Protein AF-A0A8X6KLU1-F1 (afdb_monomer_lite)

InterPro domains:
  IPR005312 Domain of unknown function DUF1759 [PF03564] (108-196)

Sequence (207 aa):
MDALKTKRKSLRTSFTATANKLKECLAKKEDTKDGDKLRALNSQLEDKFLSLDEIQNKISSLLLENTDTVAEYETDFQVAEDYRDNFLELKSTIETLLNKDSGSFLESSSELDVAVEQLKLRFGRKDLLVQIYVRDLLSLVLKNTATGKNAPDLAILYDMLETKLRALESLGRTKEDFLEPSVESCLPENVLRAWEIVKFQKVLMML

Secondary structure (DSSP, 8-state):
-HHHHHHHHHHHHHHHHHHHHHHHHHH----TTHHHHHHHHHHHHHHHHHHHHHHHHHHHHHHHT-GGGHHHHHHHHHHHHHHHHHHHHHHHHHHHHHHHTTTTTT-SHHHHHHHHHHHHHHH--HHHHHHHHHHHHHHHHHHHHH-SSSPPPHHHHHHHHHHHHHHHHHTT--GGGTHHHHHHHHS-HHHHHHHHHHHHHHHHTT-

Structure (mmCIF, N/CA/C/O backbone):
data_AF-A0A8X6KLU1-F1
#
_entry.id   AF-A0A8X6KLU1-F1
#
loop_
_atom_site.group_PDB
_atom_site.id
_atom_site.type_symbol
_atom_site.label_atom_id
_atom_site.label_alt_id
_atom_site.label_comp_id
_atom_site.label_asym_id
_atom_site.label_entity_id
_atom_site.label_seq_id
_atom_site.pdbx_PDB_ins_code
_atom_site.Cartn_x
_atom_site.Cartn_y
_atom_site.Cartn_z
_atom_site.occupancy
_atom_site.B_iso_or_equiv
_atom_site.auth_seq_id
_atom_site.auth_comp_id
_atom_site.auth_asym_id
_atom_site.auth_atom_id
_atom_site.pdbx_PDB_model_num
ATOM 1 N N . MET A 1 1 ? -25.208 -2.428 27.958 1.00 85.69 1 MET A N 1
ATOM 2 C CA . MET A 1 1 ? -23.771 -2.082 28.042 1.00 85.69 1 MET A CA 1
ATOM 3 C C . MET A 1 1 ? -22.875 -3.310 28.237 1.00 85.69 1 MET A C 1
ATOM 5 O O . MET A 1 1 ? -21.905 -3.458 27.501 1.00 85.69 1 MET A O 1
ATOM 9 N N . ASP A 1 2 ? -23.213 -4.234 29.143 1.00 89.12 2 ASP A N 1
ATOM 10 C CA . ASP A 1 2 ? -22.357 -5.391 29.488 1.00 89.12 2 ASP A CA 1
ATOM 11 C C . ASP A 1 2 ? -22.048 -6.344 28.329 1.00 89.12 2 ASP A C 1
ATOM 13 O O . ASP A 1 2 ? -20.918 -6.813 28.184 1.00 89.12 2 ASP A O 1
ATOM 17 N N . ALA A 1 3 ? -23.022 -6.588 27.448 1.00 93.62 3 ALA A N 1
ATOM 18 C CA . ALA A 1 3 ? -22.810 -7.395 26.247 1.00 93.62 3 ALA A CA 1
ATOM 19 C C . ALA A 1 3 ? -21.746 -6.785 25.310 1.00 93.62 3 ALA A C 1
ATOM 21 O O . ALA A 1 3 ? -20.896 -7.503 24.783 1.00 93.62 3 ALA A O 1
ATOM 22 N N . LEU A 1 4 ? -21.742 -5.454 25.147 1.00 93.75 4 LEU A N 1
ATOM 23 C CA . LEU A 1 4 ? -20.741 -4.745 24.342 1.00 93.75 4 LEU A CA 1
ATOM 24 C C . LEU A 1 4 ? -19.362 -4.799 25.001 1.00 93.75 4 LEU A C 1
ATOM 26 O O . LEU A 1 4 ? -18.389 -5.125 24.326 1.00 93.75 4 LEU A O 1
ATOM 30 N N . LYS A 1 5 ? -19.275 -4.574 26.321 1.00 93.00 5 LYS A N 1
ATOM 31 C CA . LYS A 1 5 ? -18.016 -4.696 27.079 1.00 93.00 5 LYS A CA 1
ATOM 32 C C . LYS A 1 5 ? -17.438 -6.118 26.989 1.00 93.00 5 LYS A C 1
ATOM 34 O O . LYS A 1 5 ? -16.231 -6.285 26.809 1.00 93.00 5 LYS A O 1
ATOM 39 N N . THR A 1 6 ? -18.298 -7.137 27.021 1.00 95.69 6 THR A N 1
ATOM 40 C CA . THR A 1 6 ? -17.916 -8.549 26.856 1.00 95.69 6 THR A CA 1
ATOM 41 C C . THR A 1 6 ? -17.394 -8.827 25.445 1.00 95.69 6 THR A C 1
ATOM 43 O O . THR A 1 6 ? -16.314 -9.401 25.285 1.00 95.69 6 THR A O 1
ATOM 46 N N . LYS A 1 7 ? -18.104 -8.363 24.408 1.00 95.69 7 LYS A N 1
ATOM 47 C CA . LYS A 1 7 ? -17.672 -8.512 23.010 1.00 95.69 7 LYS A CA 1
ATOM 48 C C . LYS A 1 7 ? -16.353 -7.775 22.745 1.00 95.69 7 LYS A C 1
ATOM 50 O O . LYS A 1 7 ? -15.451 -8.352 22.142 1.00 95.69 7 LYS A O 1
ATOM 55 N N . ARG A 1 8 ? -16.192 -6.558 23.278 1.00 96.31 8 ARG A N 1
ATOM 56 C CA . ARG A 1 8 ? -14.938 -5.789 23.233 1.00 96.31 8 ARG A CA 1
ATOM 57 C C . ARG A 1 8 ? -13.776 -6.560 23.845 1.00 96.31 8 ARG A C 1
ATOM 59 O O . ARG A 1 8 ? -12.711 -6.624 23.242 1.00 96.31 8 ARG A O 1
ATOM 66 N N . LYS A 1 9 ? -13.972 -7.171 25.019 1.00 96.75 9 LYS A N 1
ATOM 67 C CA . LYS A 1 9 ? -12.941 -7.985 25.680 1.00 96.75 9 LYS A CA 1
ATOM 68 C C . LYS A 1 9 ? -12.477 -9.136 24.783 1.00 96.75 9 LYS A C 1
ATOM 70 O O . LYS A 1 9 ? -11.277 -9.320 24.615 1.00 96.75 9 LYS A O 1
ATOM 75 N N . SER A 1 10 ? -13.415 -9.860 24.170 1.00 96.62 10 SER A N 1
ATOM 76 C CA . SER A 1 10 ? -13.098 -10.948 23.235 1.00 96.62 10 SER A CA 1
ATOM 77 C C . SER A 1 10 ? -12.315 -10.455 22.009 1.00 96.62 10 SER A C 1
ATOM 79 O O . SER A 1 10 ? -11.303 -11.060 21.643 1.00 96.62 10 SER A O 1
ATOM 81 N N . LEU A 1 11 ? -12.720 -9.324 21.418 1.00 96.06 11 LEU A N 1
ATOM 82 C CA . LEU A 1 11 ? -12.007 -8.721 20.289 1.00 96.06 11 LEU A CA 1
ATOM 83 C C . LEU A 1 11 ? -10.603 -8.245 20.665 1.00 96.06 11 LEU A C 1
ATOM 85 O O . LEU A 1 11 ? -9.674 -8.537 19.919 1.00 96.06 11 LEU A O 1
ATOM 89 N N . ARG A 1 12 ? -10.421 -7.598 21.826 1.00 97.19 12 ARG A N 1
ATOM 90 C CA . ARG A 1 12 ? -9.095 -7.196 22.330 1.00 97.19 12 ARG A CA 1
ATOM 91 C C . ARG A 1 12 ? -8.162 -8.402 22.428 1.00 97.19 12 ARG A C 1
ATOM 93 O O . ARG A 1 12 ? -7.070 -8.364 21.877 1.00 97.19 12 ARG A O 1
ATOM 100 N N . THR A 1 13 ? -8.614 -9.511 23.021 1.00 97.31 13 THR A N 1
ATOM 101 C CA . THR A 1 13 ? -7.817 -10.749 23.100 1.00 97.31 13 THR A CA 1
ATOM 102 C C . THR A 1 13 ? -7.439 -11.288 21.716 1.00 97.31 13 THR A C 1
ATOM 104 O O . THR A 1 13 ? -6.286 -11.652 21.487 1.00 97.31 13 THR A O 1
ATOM 107 N N . SER A 1 14 ? -8.389 -11.318 20.779 1.00 96.12 14 SER A N 1
ATOM 108 C CA . SER A 1 14 ? -8.154 -11.792 19.408 1.00 96.12 14 SER A CA 1
ATOM 109 C C . SER A 1 14 ? -7.195 -10.883 18.623 1.00 96.12 14 SER A C 1
ATOM 111 O O . SER A 1 14 ? -6.309 -11.367 17.907 1.00 96.12 14 SER A O 1
ATOM 113 N N . PHE A 1 15 ? -7.334 -9.564 18.787 1.00 97.50 15 PHE A N 1
ATOM 114 C CA . PHE A 1 15 ? -6.443 -8.555 18.220 1.00 97.50 15 PHE A CA 1
ATOM 115 C C . PHE A 1 15 ? -5.022 -8.732 18.757 1.00 97.50 15 PHE A C 1
ATOM 117 O O . PHE A 1 15 ? -4.104 -8.924 17.965 1.00 97.50 15 PHE A O 1
ATOM 124 N N . THR A 1 16 ? -4.840 -8.788 20.082 1.00 97.31 16 THR A N 1
ATOM 125 C CA . THR A 1 16 ? -3.523 -8.978 20.711 1.00 97.31 16 THR A CA 1
ATOM 126 C C . THR A 1 16 ? -2.859 -10.278 20.256 1.00 97.31 16 THR A C 1
ATOM 128 O O . THR A 1 16 ? -1.670 -10.285 19.949 1.00 97.31 16 THR A O 1
ATOM 131 N N . ALA A 1 17 ? -3.615 -11.373 20.132 1.00 97.25 17 ALA A N 1
ATOM 132 C CA . ALA A 1 17 ? -3.081 -12.635 19.620 1.00 97.25 17 ALA A CA 1
ATOM 133 C C . ALA A 1 17 ? -2.601 -12.525 18.160 1.00 97.25 17 ALA A C 1
ATOM 135 O O . ALA A 1 17 ? -1.570 -13.095 17.807 1.00 97.25 17 ALA A O 1
ATOM 136 N N . THR A 1 18 ? -3.328 -11.792 17.311 1.00 95.81 18 THR A N 1
ATOM 137 C CA . THR A 1 18 ? -2.936 -11.563 15.908 1.00 95.81 18 THR A CA 1
ATOM 138 C C . THR A 1 18 ? -1.723 -10.637 15.823 1.00 95.81 18 THR A C 1
ATOM 140 O O . THR A 1 18 ? -0.774 -10.949 15.110 1.00 95.81 18 THR A O 1
ATOM 143 N N . ALA A 1 19 ? -1.712 -9.556 16.605 1.00 95.88 19 ALA A N 1
ATOM 144 C CA . ALA A 1 19 ? -0.600 -8.617 16.702 1.00 95.88 19 ALA A CA 1
ATOM 145 C C . ALA A 1 19 ? 0.695 -9.317 17.139 1.00 95.88 19 ALA A C 1
ATOM 147 O O . ALA A 1 19 ? 1.736 -9.115 16.526 1.00 95.88 19 ALA A O 1
ATOM 148 N N . ASN A 1 20 ? 0.632 -10.198 18.141 1.00 95.00 20 ASN A N 1
ATOM 149 C CA . ASN A 1 20 ? 1.801 -10.949 18.604 1.00 95.00 20 ASN A CA 1
ATOM 150 C C . ASN A 1 20 ? 2.329 -11.910 17.535 1.00 95.00 20 ASN A C 1
ATOM 152 O O . ASN A 1 20 ? 3.526 -11.918 17.268 1.00 95.00 20 ASN A O 1
ATOM 156 N N . LYS A 1 21 ? 1.444 -12.650 16.851 1.00 93.25 21 LYS A N 1
ATOM 157 C CA . LYS A 1 21 ? 1.837 -13.498 15.710 1.00 93.25 21 LYS A CA 1
ATOM 158 C C . LYS A 1 21 ? 2.508 -12.690 14.602 1.00 93.25 21 LYS A C 1
ATOM 160 O O . LYS A 1 21 ? 3.451 -13.169 13.978 1.00 93.25 21 LYS A O 1
ATOM 165 N N . LEU A 1 22 ? 2.019 -11.477 14.354 1.00 91.88 22 LEU A N 1
ATOM 166 C CA . LEU A 1 22 ? 2.598 -10.580 13.367 1.00 91.88 22 LEU A CA 1
ATOM 167 C C . LEU A 1 22 ? 3.983 -10.091 13.808 1.00 91.88 22 LEU A C 1
ATOM 169 O O . LEU A 1 22 ? 4.924 -10.207 13.032 1.00 91.88 22 LEU A O 1
ATOM 173 N N . LYS A 1 23 ? 4.147 -9.657 15.066 1.00 91.88 23 LYS A N 1
ATOM 174 C CA . LYS A 1 23 ? 5.451 -9.285 15.649 1.00 91.88 23 LYS A CA 1
ATOM 175 C C . LYS A 1 23 ? 6.461 -10.438 15.590 1.00 91.88 23 LYS A C 1
ATOM 177 O O . LYS A 1 23 ? 7.614 -10.223 15.234 1.00 91.88 23 LYS A O 1
ATOM 182 N N . GLU A 1 24 ? 6.032 -11.668 15.871 1.00 90.38 24 GLU A N 1
ATOM 183 C CA . GLU A 1 24 ? 6.870 -12.865 15.724 1.00 90.38 24 GLU A CA 1
ATOM 184 C C . GLU A 1 24 ? 7.278 -13.129 14.270 1.00 90.38 24 GLU A C 1
ATOM 186 O O . GLU A 1 24 ? 8.396 -13.578 14.026 1.00 90.38 24 GLU A O 1
ATOM 191 N N . CYS A 1 25 ? 6.384 -12.873 13.310 1.00 86.44 25 CYS A N 1
ATOM 192 C CA . CYS A 1 25 ? 6.691 -12.986 11.885 1.00 86.44 25 CYS A CA 1
ATOM 193 C C . CYS A 1 25 ? 7.713 -11.923 11.465 1.00 86.44 25 CYS A C 1
ATOM 195 O O . CYS A 1 25 ? 8.689 -12.249 10.808 1.00 86.44 25 CYS A O 1
ATOM 197 N N . LEU A 1 26 ? 7.543 -10.679 11.925 1.00 85.25 26 LEU A N 1
ATOM 198 C CA . LEU A 1 26 ? 8.475 -9.577 11.669 1.00 85.25 26 LEU A CA 1
ATOM 199 C C . LEU A 1 26 ? 9.872 -9.813 12.271 1.00 85.25 26 LEU A C 1
ATOM 201 O O . LEU A 1 26 ? 10.866 -9.327 11.737 1.00 85.25 26 LEU A O 1
ATOM 205 N N . ALA A 1 27 ? 9.966 -10.549 13.381 1.00 85.00 27 ALA A N 1
ATOM 206 C CA . ALA A 1 27 ? 11.240 -10.865 14.027 1.00 85.00 27 ALA A CA 1
ATOM 207 C C . ALA A 1 27 ? 12.041 -11.959 13.295 1.00 85.00 27 ALA A C 1
ATOM 209 O O . ALA A 1 27 ? 13.267 -12.016 13.418 1.00 85.00 27 ALA A O 1
ATOM 210 N N . LYS A 1 28 ? 11.365 -12.834 12.542 1.00 78.06 28 LYS A N 1
ATOM 211 C CA . LYS A 1 28 ? 11.987 -13.920 11.777 1.00 78.06 28 LYS A CA 1
ATOM 212 C C . LYS A 1 28 ? 12.464 -13.353 10.440 1.00 78.06 28 LYS A C 1
ATOM 214 O O . LYS A 1 28 ? 11.712 -13.263 9.483 1.00 78.06 28 LYS A O 1
ATOM 219 N N . LYS A 1 29 ? 13.721 -12.908 10.395 1.00 61.91 29 LYS A N 1
ATOM 220 C CA . LYS A 1 29 ? 14.377 -12.432 9.169 1.00 61.91 29 LYS A CA 1
ATOM 221 C C . LYS A 1 29 ? 14.719 -13.609 8.248 1.00 61.91 29 LYS A C 1
ATOM 223 O O . LYS A 1 29 ? 15.890 -13.958 8.171 1.00 61.91 29 LYS A O 1
ATOM 228 N N . GLU A 1 30 ? 13.751 -14.235 7.583 1.00 49.56 30 GLU A N 1
ATOM 229 C CA . GLU A 1 30 ? 14.068 -15.189 6.509 1.00 49.56 30 GLU A CA 1
ATOM 230 C C . GLU A 1 30 ? 12.901 -15.424 5.533 1.00 49.56 30 GLU A C 1
ATOM 232 O O . GLU A 1 30 ? 11.762 -15.639 5.934 1.00 49.56 30 GLU A O 1
ATOM 237 N N . ASP A 1 31 ? 13.265 -15.412 4.247 1.00 52.34 31 ASP A N 1
ATOM 238 C CA . ASP A 1 31 ? 12.532 -15.792 3.035 1.00 52.34 31 ASP A CA 1
ATOM 239 C C . ASP A 1 31 ? 11.361 -14.929 2.524 1.00 52.34 31 ASP A C 1
ATOM 241 O O . ASP A 1 31 ? 10.387 -14.606 3.202 1.00 52.34 31 ASP A O 1
ATOM 245 N N . THR A 1 32 ? 11.391 -14.708 1.205 1.00 54.38 32 THR A N 1
ATOM 246 C CA . THR A 1 32 ? 10.337 -14.121 0.351 1.00 54.38 32 THR A CA 1
ATOM 247 C C . THR A 1 32 ? 8.972 -14.823 0.463 1.00 54.38 32 THR A C 1
ATOM 249 O O . THR A 1 32 ? 7.959 -14.310 -0.009 1.00 54.38 32 THR A O 1
ATOM 252 N N . LYS A 1 33 ? 8.914 -15.983 1.134 1.00 57.59 33 LYS A N 1
ATOM 253 C CA . LYS A 1 33 ? 7.696 -16.750 1.426 1.00 57.59 33 LYS A CA 1
ATOM 254 C C . LYS A 1 33 ? 6.872 -16.175 2.590 1.00 57.59 33 LYS A C 1
ATOM 256 O O . LYS A 1 33 ? 5.704 -16.539 2.734 1.00 57.59 33 LYS A O 1
ATOM 261 N N . ASP A 1 34 ? 7.434 -15.276 3.399 1.00 70.94 34 ASP A N 1
ATOM 262 C CA . ASP A 1 34 ? 6.715 -14.643 4.513 1.00 70.94 34 ASP A CA 1
ATOM 263 C C . ASP A 1 34 ? 5.874 -13.422 4.082 1.00 70.94 34 ASP A C 1
ATOM 265 O O . ASP A 1 34 ? 4.966 -13.033 4.815 1.00 70.94 34 ASP A O 1
ATOM 269 N N . GLY A 1 35 ? 6.064 -12.871 2.875 1.00 80.25 35 GLY A N 1
ATOM 270 C CA . GLY A 1 35 ? 5.311 -11.703 2.386 1.00 80.25 35 GLY A CA 1
ATOM 271 C C . GLY A 1 35 ? 3.794 -11.927 2.294 1.00 80.25 35 GLY A C 1
ATOM 272 O O . GLY A 1 35 ? 3.007 -11.115 2.786 1.00 80.25 35 GLY A O 1
ATOM 273 N N . ASP A 1 36 ? 3.357 -13.062 1.741 1.00 83.56 36 ASP A N 1
ATOM 274 C CA . ASP A 1 36 ? 1.926 -13.402 1.659 1.00 83.56 36 ASP A CA 1
ATOM 275 C C . ASP A 1 36 ? 1.317 -13.665 3.039 1.00 83.56 36 ASP A C 1
ATOM 277 O O . ASP A 1 36 ? 0.176 -13.286 3.316 1.00 83.56 36 ASP A O 1
ATOM 281 N N . LYS A 1 37 ? 2.093 -14.270 3.941 1.00 87.25 37 LYS A N 1
ATOM 282 C CA . LYS A 1 37 ? 1.684 -14.507 5.326 1.00 87.25 37 LYS A CA 1
ATOM 283 C C . LYS A 1 37 ? 1.594 -13.202 6.117 1.00 87.25 37 LYS A C 1
ATOM 285 O O . LYS A 1 37 ? 0.631 -13.032 6.863 1.00 87.25 37 LYS A O 1
ATOM 290 N N . LEU A 1 38 ? 2.529 -12.271 5.922 1.00 88.62 38 LEU A N 1
ATOM 291 C CA . LEU A 1 38 ? 2.475 -10.916 6.474 1.00 88.62 38 LEU A CA 1
ATOM 292 C C . LEU A 1 38 ? 1.245 -10.171 5.957 1.00 88.62 38 LEU A C 1
ATOM 294 O O . LEU A 1 38 ? 0.510 -9.604 6.760 1.00 88.62 38 LEU A O 1
ATOM 298 N N . ARG A 1 39 ? 0.952 -10.242 4.652 1.00 90.00 39 ARG A N 1
ATOM 299 C CA . ARG A 1 39 ? -0.243 -9.624 4.058 1.00 90.00 39 ARG A CA 1
ATOM 300 C C . ARG A 1 39 ? -1.536 -10.216 4.629 1.00 90.00 39 ARG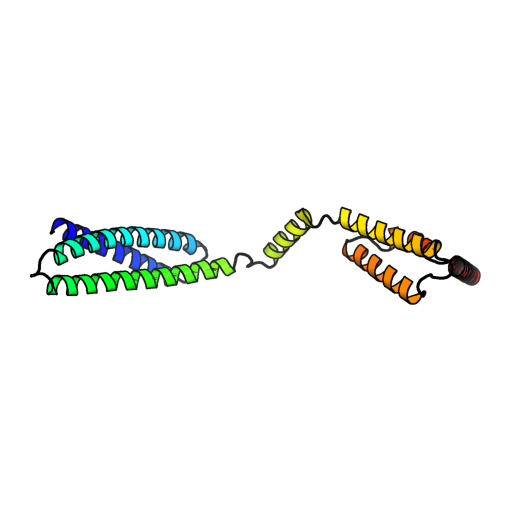 A C 1
ATOM 302 O O . ARG A 1 39 ? -2.443 -9.470 4.993 1.00 90.00 39 ARG A O 1
ATOM 309 N N . ALA A 1 40 ? -1.604 -11.541 4.772 1.00 91.81 40 ALA A N 1
ATOM 310 C CA . ALA A 1 40 ? -2.751 -12.226 5.363 1.00 91.81 40 ALA A CA 1
ATOM 311 C C . ALA A 1 40 ? -2.940 -11.878 6.849 1.00 91.81 40 ALA A C 1
ATOM 313 O O . ALA A 1 40 ? -4.062 -11.616 7.283 1.00 91.81 40 ALA A O 1
ATOM 314 N N . LEU A 1 41 ? -1.859 -11.852 7.635 1.00 92.88 41 LEU A N 1
ATOM 315 C CA . LEU A 1 41 ? -1.909 -11.453 9.043 1.00 92.88 41 LEU A CA 1
ATOM 316 C C . LEU A 1 41 ? -2.261 -9.969 9.202 1.00 92.88 41 LEU A C 1
ATOM 318 O O . LEU A 1 41 ? -2.996 -9.638 10.129 1.00 92.88 41 LEU A O 1
ATOM 322 N N . ASN A 1 42 ? -1.800 -9.099 8.299 1.00 92.50 42 ASN A N 1
ATOM 323 C CA . ASN A 1 42 ? -2.147 -7.679 8.285 1.00 92.50 42 ASN A CA 1
ATOM 324 C C . ASN A 1 42 ? -3.643 -7.467 8.027 1.00 92.50 42 ASN A C 1
ATOM 326 O O . ASN A 1 42 ? -4.310 -6.800 8.809 1.00 92.50 42 ASN A O 1
ATOM 330 N N . SER A 1 43 ? -4.194 -8.113 6.994 1.00 94.25 43 SER A N 1
ATOM 331 C CA . SER A 1 43 ? -5.636 -8.070 6.708 1.00 94.25 43 SER A CA 1
ATOM 332 C C . SER A 1 43 ? -6.456 -8.583 7.897 1.00 94.25 43 SER A C 1
ATOM 334 O O . SER A 1 43 ? -7.395 -7.931 8.343 1.00 94.25 43 SER A O 1
ATOM 336 N N . GLN A 1 44 ? -6.030 -9.692 8.507 1.00 95.38 44 GLN A N 1
ATOM 337 C CA . GLN A 1 44 ? -6.656 -10.212 9.722 1.00 95.38 44 GLN A CA 1
ATOM 338 C C . GLN A 1 44 ? -6.558 -9.276 10.932 1.00 95.38 44 GLN A C 1
ATOM 340 O O . GLN A 1 44 ? -7.387 -9.389 11.840 1.00 95.38 44 GLN A O 1
ATOM 345 N N . LEU A 1 45 ? -5.506 -8.462 11.027 1.00 95.44 45 LEU A N 1
ATOM 346 C CA . LEU A 1 45 ? -5.324 -7.481 12.092 1.00 95.44 45 LEU A CA 1
ATOM 347 C C . LEU A 1 45 ? -6.260 -6.288 11.871 1.00 95.44 45 LEU A C 1
ATOM 349 O O . LEU A 1 45 ? -6.924 -5.866 12.814 1.00 95.44 45 LEU A O 1
ATOM 353 N N . GLU A 1 46 ? -6.358 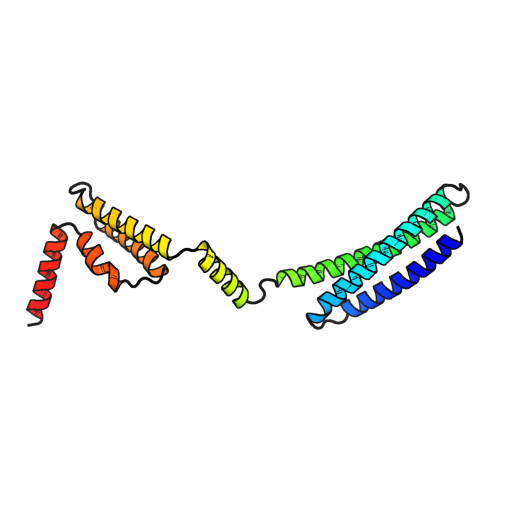-5.811 10.630 1.00 96.38 46 GLU A N 1
ATOM 354 C CA . GLU A 1 46 ? -7.228 -4.711 10.205 1.00 96.38 46 GLU A CA 1
ATOM 355 C C . GLU A 1 46 ? -8.711 -5.030 10.418 1.00 96.38 46 GLU A C 1
ATOM 357 O O . GLU A 1 46 ? -9.402 -4.266 11.089 1.00 96.38 46 GLU A O 1
ATOM 362 N N . ASP A 1 47 ? -9.182 -6.205 9.990 1.00 96.31 47 ASP A N 1
ATOM 363 C CA . ASP A 1 47 ? -10.573 -6.636 10.206 1.00 96.31 47 ASP A CA 1
ATOM 364 C C . ASP A 1 47 ? -10.949 -6.655 11.698 1.00 96.31 47 ASP A C 1
ATOM 366 O O . ASP A 1 47 ? -12.039 -6.235 12.112 1.00 96.31 47 ASP A O 1
ATOM 370 N N . LYS A 1 48 ? -10.026 -7.146 12.537 1.00 95.31 48 LYS A N 1
ATOM 371 C CA . LYS A 1 48 ? -10.215 -7.196 13.993 1.00 95.31 48 LYS A CA 1
ATOM 372 C C . LYS A 1 48 ? -10.182 -5.805 14.612 1.00 95.31 48 LYS A C 1
ATOM 374 O O . LYS A 1 48 ? -10.954 -5.563 15.538 1.00 95.31 48 LYS A O 1
ATOM 379 N N . PHE A 1 49 ? -9.312 -4.921 14.124 1.00 96.75 49 PHE A N 1
ATOM 380 C CA . PHE A 1 49 ? -9.226 -3.540 14.584 1.00 96.75 49 PHE A CA 1
ATOM 381 C C . PHE A 1 49 ? -10.502 -2.766 14.250 1.00 96.75 49 PHE A C 1
ATOM 383 O O . PHE A 1 49 ? -11.090 -2.184 15.153 1.00 96.75 49 PHE A O 1
ATOM 390 N N . LEU A 1 50 ? -11.001 -2.848 13.012 1.00 96.12 50 LEU A N 1
ATOM 391 C CA . LEU A 1 50 ? -12.262 -2.214 12.606 1.00 96.12 50 LEU A CA 1
ATOM 392 C C . LEU A 1 50 ? -13.438 -2.700 13.461 1.00 96.12 50 LEU A C 1
ATOM 394 O O . LEU A 1 50 ? -14.195 -1.899 14.005 1.00 96.12 50 LEU A O 1
ATOM 398 N N . SER A 1 51 ? -13.537 -4.015 13.675 1.00 96.06 51 SER A N 1
ATOM 399 C CA . SER A 1 51 ? -14.563 -4.588 14.554 1.00 96.06 51 SER A CA 1
ATOM 400 C C . SER A 1 51 ? -14.448 -4.089 16.001 1.00 96.06 51 SER A C 1
ATOM 402 O O . SER A 1 51 ? -15.460 -3.942 16.691 1.00 96.06 51 SER A O 1
ATOM 404 N N . LEU A 1 52 ? -13.222 -3.884 16.496 1.00 95.94 52 LEU A N 1
ATOM 405 C CA . LEU A 1 52 ? -12.960 -3.386 17.845 1.00 95.94 52 LEU A CA 1
ATOM 406 C C . LEU A 1 52 ? -13.319 -1.901 17.964 1.00 95.94 52 LEU A C 1
ATOM 408 O O . LEU A 1 52 ? -14.000 -1.536 18.922 1.00 95.94 52 LEU A O 1
ATOM 412 N N . ASP A 1 53 ? -12.916 -1.089 16.989 1.00 95.25 53 ASP A N 1
ATOM 413 C CA . ASP A 1 53 ? -13.184 0.349 16.900 1.00 95.25 53 ASP A CA 1
ATOM 414 C C . ASP A 1 53 ? -14.691 0.629 16.826 1.00 95.25 53 ASP A C 1
ATOM 416 O O . ASP A 1 53 ? -15.219 1.437 17.585 1.00 95.25 53 ASP A O 1
ATOM 420 N N . GLU A 1 54 ? -15.440 -0.145 16.035 1.00 95.94 54 GLU A N 1
ATOM 421 C CA . GLU A 1 54 ? -16.903 -0.050 15.997 1.00 95.94 54 GLU A CA 1
ATOM 422 C C . GLU A 1 54 ? -17.557 -0.280 17.366 1.00 95.94 54 GLU A C 1
ATOM 424 O O . GLU A 1 54 ? -18.513 0.407 17.737 1.00 95.94 54 GLU A O 1
ATOM 429 N N . ILE A 1 55 ? -17.093 -1.284 18.117 1.00 95.69 55 ILE A N 1
ATOM 430 C CA . ILE A 1 55 ? -17.627 -1.553 19.457 1.00 95.69 55 ILE A CA 1
ATOM 431 C C . ILE A 1 55 ? -17.182 -0.472 20.434 1.00 95.69 55 ILE A C 1
ATOM 433 O O . ILE A 1 55 ? -17.979 -0.079 21.287 1.00 95.69 55 ILE A O 1
ATOM 437 N N . GLN A 1 56 ? -15.946 0.005 20.312 1.00 95.38 56 GLN A N 1
ATOM 438 C CA . GLN A 1 56 ? -15.423 1.084 21.132 1.00 95.38 56 GLN A CA 1
ATOM 439 C C . GLN A 1 56 ? -16.259 2.353 20.952 1.00 95.38 56 GLN A C 1
ATOM 441 O O . GLN A 1 56 ? -16.767 2.871 21.939 1.00 95.38 56 GLN A O 1
ATOM 446 N N . ASN A 1 57 ? -16.535 2.765 19.713 1.00 94.00 57 ASN A N 1
ATOM 447 C CA . ASN A 1 57 ? -17.370 3.927 19.400 1.00 94.00 57 ASN A CA 1
ATOM 448 C C . ASN A 1 57 ? -18.799 3.790 19.953 1.00 94.00 57 ASN A C 1
ATOM 450 O O . ASN A 1 57 ? -19.354 4.744 20.498 1.00 94.00 57 ASN A O 1
ATOM 454 N N . LYS A 1 58 ? -19.388 2.587 19.891 1.00 95.12 58 LYS A N 1
ATOM 455 C CA . LYS A 1 58 ? -20.700 2.308 20.510 1.00 95.12 58 LYS A CA 1
ATOM 456 C C . LYS A 1 58 ? -20.667 2.452 22.032 1.00 95.12 58 LYS A C 1
ATOM 458 O O . LYS A 1 58 ? -21.625 2.952 22.611 1.00 95.12 58 LYS A O 1
ATOM 463 N N . ILE A 1 59 ? -19.595 2.002 22.687 1.00 93.38 59 ILE A N 1
ATOM 464 C CA . ILE A 1 59 ? -19.431 2.147 24.140 1.00 93.38 59 ILE A CA 1
ATOM 465 C C . ILE A 1 59 ? -19.217 3.619 24.505 1.00 93.38 59 ILE A C 1
ATOM 467 O O . ILE A 1 59 ? -19.890 4.100 25.412 1.00 93.38 59 ILE A O 1
ATOM 471 N N . SER A 1 60 ? -18.373 4.336 23.762 1.00 92.81 60 SER A N 1
ATOM 472 C CA . SER A 1 60 ? -18.136 5.772 23.925 1.00 92.81 60 SER A CA 1
ATOM 473 C C . SER A 1 60 ? -19.428 6.586 23.833 1.00 92.81 60 SER A C 1
ATOM 475 O O . SER A 1 60 ? -19.689 7.397 24.714 1.00 92.81 60 SER A O 1
ATOM 477 N N . SER A 1 61 ? -20.284 6.322 22.836 1.00 91.81 61 SER A N 1
ATOM 478 C CA . SER A 1 61 ? -21.586 7.000 22.700 1.00 91.81 61 SER A CA 1
ATOM 479 C C . SER A 1 61 ? -22.466 6.811 23.940 1.00 91.81 61 SER A C 1
ATOM 481 O O . SER A 1 61 ? -22.992 7.779 24.476 1.00 91.81 61 SER A O 1
ATOM 483 N N . LEU A 1 62 ? -22.570 5.577 24.447 1.00 90.75 62 LEU A N 1
ATOM 484 C CA . LEU A 1 62 ? -23.382 5.266 25.631 1.00 90.75 62 LEU A CA 1
ATOM 485 C C . LEU A 1 62 ? -22.815 5.870 26.929 1.00 90.75 62 LEU A C 1
ATOM 487 O O . LEU A 1 62 ? -23.575 6.168 27.850 1.00 90.75 62 LEU A O 1
ATOM 491 N N . LEU A 1 63 ? -21.490 6.017 27.030 1.00 89.38 63 LEU A N 1
ATOM 492 C CA . LEU A 1 63 ? -20.836 6.677 28.166 1.00 89.38 63 LEU A CA 1
ATOM 493 C C . LEU A 1 63 ? -21.002 8.201 28.113 1.00 89.38 63 LEU A C 1
ATOM 495 O O . LEU A 1 63 ? -21.085 8.837 29.155 1.00 89.38 63 L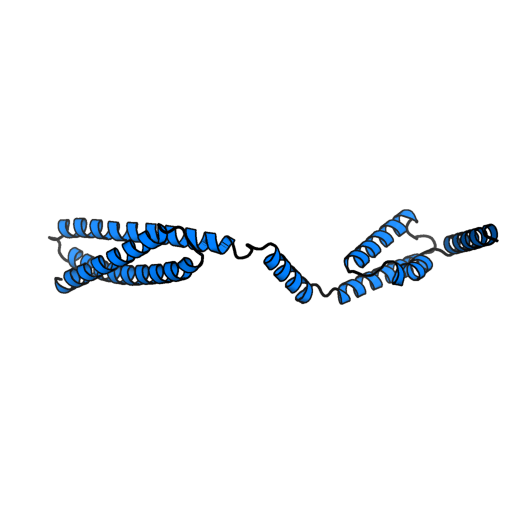EU A O 1
ATOM 499 N N . LEU A 1 64 ? -21.066 8.798 26.925 1.00 86.94 64 LEU A N 1
ATOM 500 C CA . LEU A 1 64 ? -21.282 10.241 26.775 1.00 86.94 64 LEU A CA 1
ATOM 501 C C . LEU A 1 64 ? -22.738 10.653 27.030 1.00 86.94 64 LEU A C 1
ATOM 503 O O . LEU A 1 64 ? -22.991 11.783 27.434 1.00 86.94 64 LEU A O 1
ATOM 507 N N . GLU A 1 65 ? -23.691 9.740 26.836 1.00 87.44 65 GLU A N 1
ATOM 508 C CA . GLU A 1 65 ? -25.109 9.964 27.153 1.00 87.44 65 GLU A CA 1
ATOM 509 C C . GLU A 1 65 ? -25.383 10.084 28.665 1.00 87.44 65 GLU A C 1
ATOM 511 O O . GLU A 1 65 ? -26.416 10.627 29.054 1.00 87.44 65 GLU A O 1
ATOM 516 N N . ASN A 1 66 ? -24.465 9.624 29.525 1.00 81.94 66 ASN A N 1
ATOM 517 C CA . ASN A 1 66 ? -24.611 9.667 30.980 1.00 81.94 66 ASN A CA 1
ATOM 518 C C . ASN A 1 66 ? -23.590 10.638 31.603 1.00 81.94 66 ASN A C 1
ATOM 520 O O . ASN A 1 66 ? -22.381 10.440 31.519 1.00 81.94 66 ASN A O 1
ATOM 524 N N . THR A 1 67 ? -24.061 11.687 32.285 1.00 70.69 67 THR A N 1
ATOM 525 C CA . THR A 1 67 ? -23.188 12.724 32.879 1.00 70.69 67 THR A CA 1
ATOM 526 C C . THR A 1 67 ? -22.296 12.212 34.012 1.00 70.69 67 THR A C 1
ATOM 528 O O . THR A 1 67 ? -21.275 12.825 34.311 1.00 70.69 67 THR A O 1
ATOM 531 N N . ASP A 1 68 ? -22.644 11.076 34.617 1.00 80.75 68 ASP A N 1
ATOM 532 C CA . ASP A 1 68 ? -21.919 10.501 35.756 1.00 80.75 68 ASP A CA 1
ATOM 533 C C . ASP A 1 68 ? -20.758 9.579 35.336 1.00 80.75 68 ASP A C 1
ATOM 535 O O . ASP A 1 68 ? -20.001 9.105 36.182 1.00 80.75 68 ASP A O 1
ATOM 539 N N . THR A 1 69 ? -20.576 9.332 34.033 1.00 82.75 69 THR A N 1
ATOM 540 C CA . THR A 1 69 ? -19.568 8.395 33.504 1.00 82.75 69 THR A CA 1
ATOM 541 C C . THR A 1 69 ? -18.341 9.068 32.886 1.00 82.75 69 THR A C 1
ATOM 543 O O . THR A 1 69 ? -17.550 8.398 32.232 1.00 82.75 69 THR A O 1
ATOM 546 N N . VAL A 1 70 ? -18.117 10.367 33.122 1.00 82.88 70 VAL A N 1
ATOM 547 C CA . VAL A 1 70 ? -16.985 11.128 32.543 1.00 82.88 70 VAL A CA 1
ATOM 548 C C . VAL A 1 70 ? -15.625 10.503 32.875 1.00 82.88 70 VAL A C 1
ATOM 550 O O . VAL A 1 70 ? -14.793 10.326 31.991 1.00 82.88 70 VAL A O 1
ATOM 553 N N . ALA A 1 71 ? -15.400 10.119 34.135 1.00 87.94 71 ALA A N 1
ATOM 554 C CA . ALA A 1 71 ? -14.142 9.489 34.540 1.00 87.94 71 ALA A CA 1
ATOM 555 C C . ALA A 1 71 ? -13.966 8.089 33.922 1.00 87.94 71 ALA A C 1
ATOM 557 O O . ALA A 1 71 ? -12.865 7.718 33.523 1.00 87.94 71 ALA A O 1
ATOM 558 N N . GLU A 1 72 ? -15.054 7.319 33.812 1.00 89.38 72 GLU A N 1
ATOM 559 C CA . GLU A 1 72 ? -15.031 6.007 33.160 1.00 89.38 72 GLU A CA 1
ATOM 560 C C . GLU A 1 72 ? -14.722 6.148 31.665 1.00 89.38 72 GLU A C 1
ATOM 562 O O . GLU A 1 72 ? -13.856 5.439 31.158 1.00 89.38 72 GLU A O 1
ATOM 567 N N . TYR A 1 73 ? -15.366 7.103 30.988 1.00 89.88 73 TYR A N 1
ATOM 568 C CA . TYR A 1 73 ? -15.110 7.439 29.591 1.00 89.88 73 TYR A CA 1
ATOM 569 C C . TYR A 1 73 ? -13.640 7.764 29.347 1.00 89.88 73 TYR A C 1
ATOM 571 O O . TYR A 1 73 ? -13.040 7.168 28.460 1.00 89.88 73 TYR A O 1
ATOM 579 N N . GLU A 1 74 ? -13.050 8.648 30.151 1.00 90.44 74 GLU A N 1
ATOM 580 C CA . GLU A 1 74 ? -11.664 9.083 29.957 1.00 90.44 74 GLU A CA 1
ATOM 581 C C . GLU A 1 74 ? -10.685 7.906 30.054 1.00 90.44 74 GLU A C 1
ATOM 583 O O . GLU A 1 74 ? -9.845 7.694 29.180 1.00 90.44 74 GLU A O 1
ATOM 588 N N . THR A 1 75 ? -10.839 7.071 31.087 1.00 90.81 75 THR A N 1
ATOM 589 C CA . THR A 1 75 ? -9.993 5.878 31.242 1.00 90.81 75 THR A CA 1
ATOM 590 C C . THR A 1 75 ? -10.185 4.878 30.104 1.00 90.81 75 THR A C 1
ATOM 592 O O . THR A 1 75 ? -9.227 4.255 29.648 1.00 90.81 75 THR A O 1
ATOM 595 N N . ASP A 1 76 ? -11.418 4.718 29.626 1.00 91.25 76 ASP A N 1
ATOM 596 C CA . ASP A 1 76 ? -11.746 3.792 28.552 1.00 91.25 76 ASP A CA 1
ATOM 597 C C . ASP A 1 76 ? -11.242 4.277 27.188 1.00 91.25 76 ASP A C 1
ATOM 599 O O . ASP A 1 76 ? -10.774 3.464 26.387 1.00 91.25 76 ASP A O 1
ATOM 603 N N . PHE A 1 77 ? -11.298 5.591 26.959 1.00 91.62 77 PHE A N 1
ATOM 604 C CA . PHE A 1 77 ? -10.757 6.273 25.791 1.00 91.62 77 PHE A CA 1
ATOM 605 C C . PHE A 1 77 ? -9.242 6.093 25.712 1.00 91.62 77 PHE A C 1
ATOM 607 O O . PHE A 1 77 ? -8.743 5.641 24.684 1.00 91.62 77 PHE A O 1
ATOM 614 N N . GLN A 1 78 ? -8.517 6.322 26.810 1.00 92.75 78 GLN A N 1
ATOM 615 C CA . GLN A 1 78 ? -7.064 6.139 26.825 1.00 92.75 78 GLN A CA 1
ATOM 616 C C . GLN A 1 78 ? -6.665 4.695 26.488 1.00 92.75 78 GLN A C 1
ATOM 618 O O . GLN A 1 78 ? -5.780 4.463 25.669 1.00 92.75 78 GLN A O 1
ATOM 623 N N . VAL A 1 79 ? -7.373 3.708 27.053 1.00 93.56 79 VAL A N 1
ATOM 624 C CA . VAL A 1 79 ? -7.137 2.295 26.722 1.00 93.56 79 VAL A CA 1
ATOM 625 C C . VAL A 1 79 ? -7.459 2.002 25.256 1.00 93.56 79 VAL A C 1
ATOM 627 O O . VAL A 1 79 ? -6.879 1.086 24.689 1.00 93.56 79 VAL A O 1
ATOM 630 N N . ALA A 1 80 ? -8.399 2.704 24.624 1.00 92.19 80 ALA A N 1
ATOM 631 C CA . ALA A 1 80 ? -8.665 2.529 23.199 1.00 92.19 80 ALA A CA 1
ATOM 632 C C . ALA A 1 80 ? -7.532 3.078 22.323 1.00 92.19 80 ALA A C 1
ATOM 634 O O . ALA A 1 80 ? -7.130 2.400 21.374 1.00 92.19 80 ALA A O 1
ATOM 635 N N . GLU A 1 81 ? -6.995 4.245 22.677 1.00 94.88 81 GLU A N 1
ATOM 636 C CA . GLU A 1 81 ? -5.877 4.867 21.964 1.00 94.88 81 GLU A CA 1
ATOM 637 C C . GLU A 1 81 ? -4.625 3.985 21.998 1.00 94.88 81 GLU A C 1
ATOM 639 O O . GLU A 1 81 ? -4.017 3.766 20.955 1.00 94.88 81 GLU A O 1
ATOM 644 N N . ASP A 1 82 ? -4.326 3.321 23.120 1.00 94.12 82 ASP A N 1
ATOM 645 C CA . ASP A 1 82 ? -3.194 2.381 23.195 1.00 94.12 82 ASP A CA 1
ATOM 646 C C . ASP A 1 82 ? -3.287 1.245 22.145 1.00 94.12 82 ASP A C 1
ATOM 648 O O . ASP A 1 82 ? -2.280 0.773 21.605 1.00 94.12 82 ASP A O 1
ATOM 652 N N . TYR A 1 83 ? -4.502 0.774 21.830 1.00 94.56 83 TYR A N 1
ATOM 653 C CA . TYR A 1 83 ? -4.709 -0.238 20.784 1.00 94.56 83 TYR A CA 1
ATOM 654 C C . TYR A 1 83 ? -4.608 0.363 19.381 1.00 94.56 83 TYR A C 1
ATOM 656 O O . TYR A 1 83 ? -4.130 -0.320 18.470 1.00 94.56 83 TYR A O 1
ATOM 664 N N . ARG A 1 84 ? -5.050 1.613 19.205 1.00 95.75 84 ARG A N 1
ATOM 665 C CA . ARG A 1 84 ? -4.940 2.364 17.950 1.00 95.75 84 ARG A CA 1
ATOM 666 C C . ARG A 1 84 ? -3.480 2.620 17.596 1.00 95.75 84 ARG A C 1
ATOM 668 O O . ARG A 1 84 ? -3.077 2.312 16.477 1.00 95.75 84 ARG A O 1
ATOM 675 N N . ASP A 1 85 ? -2.679 3.065 18.555 1.00 96.38 85 ASP A N 1
ATOM 676 C CA . ASP A 1 85 ? -1.251 3.320 18.368 1.00 96.38 85 ASP A CA 1
ATOM 677 C C . ASP A 1 85 ? -0.497 2.041 17.992 1.00 96.38 85 ASP A C 1
ATOM 679 O O . ASP A 1 85 ? 0.204 2.003 16.981 1.00 96.38 85 ASP A O 1
ATOM 683 N N . ASN A 1 86 ? -0.723 0.946 18.726 1.00 94.12 86 ASN A N 1
ATOM 684 C CA . ASN A 1 86 ? -0.121 -0.355 18.413 1.00 94.12 86 ASN A CA 1
ATOM 685 C C . ASN A 1 86 ? -0.545 -0.876 17.024 1.00 94.12 86 ASN A C 1
ATOM 687 O O . ASN A 1 86 ? 0.257 -1.491 16.319 1.00 94.12 86 ASN A O 1
ATOM 691 N N . PHE A 1 87 ? -1.795 -0.642 16.604 1.00 96.19 87 PHE A N 1
ATOM 692 C CA . PHE A 1 87 ? -2.246 -0.985 15.252 1.00 96.19 87 PHE A CA 1
ATOM 693 C C . PHE A 1 87 ? -1.506 -0.174 14.183 1.00 96.19 87 PHE A C 1
ATOM 695 O O . PHE A 1 87 ? -0.998 -0.757 13.224 1.00 96.19 87 PHE A O 1
ATOM 702 N N . LEU A 1 88 ? -1.424 1.147 14.350 1.00 94.31 88 LEU A N 1
ATOM 703 C CA . LEU A 1 88 ? -0.773 2.044 13.395 1.00 94.31 88 LEU A CA 1
ATOM 704 C C . LEU A 1 88 ? 0.730 1.769 13.280 1.00 94.31 88 LEU A C 1
ATOM 706 O O . LEU A 1 88 ? 1.260 1.739 12.169 1.00 94.31 88 LEU A O 1
ATOM 710 N N . GLU A 1 89 ? 1.406 1.502 14.399 1.00 94.69 89 GLU A N 1
ATOM 711 C CA . GLU A 1 89 ? 2.824 1.131 14.426 1.00 94.69 89 GLU A CA 1
ATOM 712 C C . GLU A 1 89 ? 3.080 -0.152 13.621 1.00 94.69 89 GLU A C 1
ATOM 714 O O . GLU A 1 89 ? 3.955 -0.192 12.747 1.00 94.69 89 GLU A O 1
ATOM 719 N N . LEU A 1 90 ? 2.283 -1.198 13.867 1.00 93.00 90 LEU A N 1
ATOM 720 C CA . LEU A 1 90 ? 2.395 -2.458 13.135 1.00 93.00 90 LEU A CA 1
ATOM 721 C C . LEU A 1 90 ? 2.092 -2.276 11.650 1.00 93.00 90 LEU A C 1
ATOM 723 O O . LEU A 1 90 ? 2.851 -2.768 10.816 1.00 93.00 90 LEU A O 1
ATOM 727 N N . LYS A 1 91 ? 1.021 -1.549 11.314 1.00 93.62 91 LYS A N 1
ATOM 728 C CA . LYS A 1 91 ? 0.616 -1.301 9.927 1.00 93.62 91 LYS A CA 1
ATOM 729 C C . LYS A 1 91 ? 1.708 -0.569 9.149 1.00 93.62 91 LYS A C 1
ATOM 731 O O . LYS A 1 91 ? 2.112 -1.042 8.090 1.00 93.62 91 LYS A O 1
ATOM 736 N N . SER A 1 92 ? 2.265 0.496 9.722 1.00 90.31 92 SER A N 1
ATOM 737 C CA . SER A 1 92 ? 3.390 1.239 9.139 1.00 90.31 92 SER A CA 1
ATOM 738 C C . SER A 1 92 ? 4.626 0.351 8.934 1.00 90.31 92 SER A C 1
ATOM 740 O O . SER A 1 92 ? 5.250 0.352 7.869 1.00 90.31 92 SER A O 1
ATOM 742 N N . THR A 1 93 ? 4.956 -0.489 9.919 1.00 90.81 93 THR A N 1
ATOM 743 C CA . THR A 1 93 ? 6.092 -1.420 9.820 1.00 90.81 93 THR A CA 1
ATOM 744 C C . THR A 1 93 ? 5.905 -2.434 8.685 1.00 90.81 93 THR A C 1
ATOM 746 O O . THR A 1 93 ? 6.845 -2.737 7.954 1.00 90.81 93 THR A O 1
ATOM 749 N N . ILE A 1 94 ? 4.690 -2.945 8.487 1.00 88.31 94 ILE A N 1
ATOM 750 C CA . ILE A 1 94 ? 4.391 -3.893 7.405 1.00 88.31 94 ILE A CA 1
ATOM 751 C C . ILE A 1 94 ? 4.428 -3.198 6.047 1.00 88.31 94 ILE A C 1
ATOM 753 O O . ILE A 1 94 ? 5.024 -3.726 5.114 1.00 88.31 94 ILE A O 1
ATOM 757 N N . GLU A 1 95 ? 3.804 -2.026 5.922 1.00 87.12 95 GLU A N 1
ATOM 758 C CA . GLU A 1 95 ? 3.777 -1.265 4.672 1.00 87.12 95 GLU A CA 1
ATOM 759 C C . GLU A 1 95 ? 5.192 -0.896 4.224 1.00 87.12 95 GLU A C 1
ATOM 761 O O . GLU A 1 95 ? 5.530 -1.063 3.055 1.00 87.12 95 GLU A O 1
ATOM 766 N N . THR A 1 96 ? 6.059 -0.474 5.146 1.00 85.12 96 THR A N 1
ATOM 767 C CA . THR A 1 96 ? 7.466 -0.187 4.825 1.00 85.12 96 THR A CA 1
ATOM 768 C C . THR A 1 96 ? 8.229 -1.426 4.358 1.00 85.12 96 THR A C 1
ATOM 770 O O . THR A 1 96 ? 9.014 -1.320 3.417 1.00 85.12 96 THR A O 1
ATOM 773 N N . LEU A 1 97 ? 7.982 -2.602 4.942 1.00 82.62 97 LEU A N 1
ATOM 774 C CA . LEU A 1 97 ? 8.610 -3.856 4.511 1.00 82.62 97 LEU A CA 1
ATOM 775 C C . LEU A 1 97 ? 8.076 -4.353 3.162 1.00 82.62 97 LEU A C 1
ATOM 777 O O . LEU A 1 97 ? 8.866 -4.644 2.270 1.00 82.62 97 LEU A O 1
ATOM 781 N N . LEU A 1 98 ? 6.756 -4.376 2.971 1.00 79.62 98 LEU A N 1
ATOM 782 C CA . LEU A 1 98 ? 6.141 -4.793 1.706 1.00 79.62 98 LEU A CA 1
ATOM 783 C C . LEU A 1 98 ? 6.493 -3.842 0.551 1.00 79.62 98 LEU A C 1
ATOM 785 O O . LEU A 1 98 ? 6.652 -4.282 -0.586 1.00 79.62 98 LEU A O 1
ATOM 789 N N . ASN A 1 99 ? 6.649 -2.544 0.827 1.00 73.62 99 ASN A N 1
ATOM 790 C CA . ASN A 1 99 ? 7.092 -1.569 -0.169 1.00 73.62 99 ASN A CA 1
ATOM 791 C C . ASN A 1 99 ? 8.596 -1.663 -0.444 1.00 73.62 99 ASN A C 1
ATOM 793 O O . ASN A 1 99 ? 9.020 -1.433 -1.576 1.00 73.62 99 ASN A O 1
ATOM 797 N N . LYS A 1 100 ? 9.409 -2.040 0.550 1.00 64.81 100 LYS A N 1
ATOM 798 C CA . LYS A 1 100 ? 10.827 -2.356 0.341 1.00 64.81 100 LYS A CA 1
ATOM 799 C C . LYS A 1 100 ? 10.990 -3.557 -0.599 1.00 64.81 100 LYS A C 1
ATOM 801 O O . LYS A 1 100 ? 11.800 -3.475 -1.515 1.00 64.81 100 LYS A O 1
ATOM 806 N N . ASP A 1 101 ? 10.129 -4.564 -0.464 1.00 54.84 101 ASP A N 1
ATOM 807 C CA . ASP A 1 101 ? 10.001 -5.696 -1.398 1.00 54.84 101 ASP A CA 1
ATOM 808 C C . ASP A 1 101 ? 9.277 -5.331 -2.714 1.00 54.84 101 ASP A C 1
ATOM 810 O O . ASP A 1 101 ? 9.154 -6.149 -3.616 1.00 54.84 101 ASP A O 1
ATOM 814 N N . SER A 1 102 ? 8.767 -4.104 -2.858 1.00 49.72 102 SER A N 1
ATOM 815 C CA . SER A 1 102 ? 8.225 -3.590 -4.129 1.00 49.72 102 SER A CA 1
ATOM 816 C C . SER A 1 102 ? 9.251 -2.739 -4.887 1.00 49.72 102 SER A C 1
ATOM 818 O O . SER A 1 102 ? 9.129 -2.549 -6.097 1.00 49.72 102 SER A O 1
ATOM 820 N N . GLY A 1 103 ? 10.309 -2.284 -4.204 1.00 44.22 103 GLY A N 1
ATOM 821 C CA . GLY A 1 103 ? 11.519 -1.751 -4.835 1.00 44.22 103 GLY A CA 1
ATOM 822 C C . GLY A 1 103 ? 12.308 -2.812 -5.612 1.00 44.22 103 GLY A C 1
ATOM 823 O O . GLY A 1 103 ? 13.139 -2.455 -6.444 1.00 44.22 103 GLY A O 1
ATOM 824 N N . SER A 1 104 ? 12.003 -4.095 -5.395 1.00 47.31 104 SER A N 1
ATOM 825 C CA . SER A 1 104 ? 12.602 -5.246 -6.068 1.00 47.31 104 SER A CA 1
ATOM 826 C C . SER A 1 104 ? 11.800 -5.789 -7.254 1.00 47.31 104 SER A C 1
ATOM 828 O O . SER A 1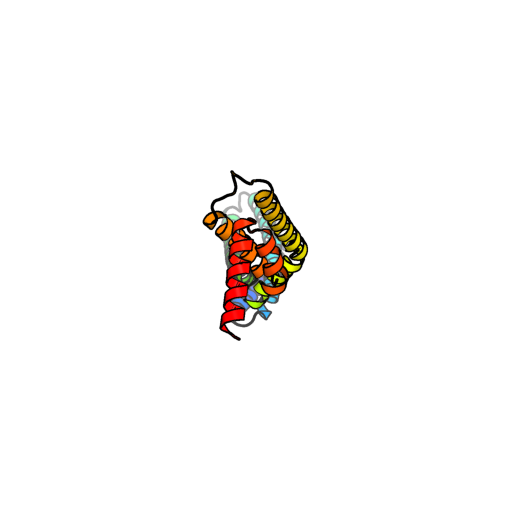 104 ? 12.177 -6.806 -7.835 1.00 47.31 104 SER A O 1
ATOM 830 N N . PHE A 1 105 ? 10.759 -5.089 -7.728 1.00 45.00 105 PHE A N 1
ATOM 831 C CA . PHE A 1 105 ? 10.107 -5.467 -8.995 1.00 45.00 105 PHE A CA 1
ATOM 832 C C . PHE A 1 105 ? 11.072 -5.422 -10.205 1.00 45.00 105 PHE A C 1
ATOM 834 O O . PHE A 1 105 ? 10.736 -5.882 -11.291 1.00 45.00 105 PHE A O 1
ATOM 841 N N . LEU A 1 106 ? 12.288 -4.895 -10.024 1.00 47.88 106 LEU A N 1
ATOM 842 C CA . LEU A 1 106 ? 13.381 -4.949 -10.992 1.00 47.88 106 LEU A CA 1
ATOM 843 C C . LEU A 1 106 ? 14.680 -5.451 -10.329 1.00 47.88 106 LEU A C 1
ATOM 845 O O . LEU A 1 106 ? 15.732 -4.841 -10.495 1.00 47.88 106 LEU A O 1
ATOM 849 N N . GLU A 1 107 ? 14.625 -6.512 -9.518 1.00 49.00 107 GLU A N 1
ATOM 850 C CA . GLU A 1 107 ? 15.801 -6.987 -8.758 1.00 49.00 107 GLU A CA 1
ATOM 851 C C . GLU A 1 107 ? 16.701 -7.969 -9.513 1.00 49.00 107 GLU A C 1
ATOM 853 O O . GLU A 1 107 ? 17.741 -8.389 -9.010 1.00 49.00 107 GLU A O 1
ATOM 858 N N . SER A 1 108 ? 16.402 -8.254 -10.777 1.00 51.16 108 SER A N 1
ATOM 859 C CA . SER A 1 108 ? 17.407 -8.804 -11.671 1.00 51.16 108 SER A CA 1
ATOM 860 C C . SER A 1 108 ? 17.618 -7.861 -12.849 1.00 51.16 108 SER A C 1
ATOM 862 O O . SER A 1 108 ? 16.675 -7.494 -13.552 1.00 51.16 108 SER A O 1
ATOM 864 N N . SER A 1 109 ? 18.880 -7.484 -13.102 1.00 55.72 109 SER A N 1
ATOM 865 C CA . SER A 1 109 ? 19.274 -6.841 -14.368 1.00 55.72 109 SER A CA 1
ATOM 866 C C . SER A 1 109 ? 18.635 -7.576 -15.551 1.00 55.72 109 SER A C 1
ATOM 868 O O . SER A 1 109 ? 18.131 -6.943 -16.469 1.00 55.72 109 SER A O 1
ATOM 870 N N . SER A 1 110 ? 18.534 -8.908 -15.458 1.00 58.28 110 SER A N 1
ATOM 871 C CA . SER A 1 110 ? 17.896 -9.758 -16.457 1.00 58.28 110 SER A CA 1
ATOM 872 C C . SER A 1 110 ? 16.406 -9.488 -16.693 1.00 58.28 110 SER A C 1
ATOM 874 O O . SER A 1 110 ? 15.981 -9.531 -17.840 1.00 58.28 110 SER A O 1
ATOM 876 N N . GLU A 1 111 ? 15.587 -9.211 -15.677 1.00 63.84 111 GLU A N 1
ATOM 877 C CA . GLU A 1 111 ? 14.149 -8.946 -15.871 1.00 63.84 111 GLU A CA 1
ATOM 878 C C . GLU A 1 111 ? 13.898 -7.550 -16.442 1.00 63.84 111 GLU A C 1
ATOM 880 O O . GLU A 1 111 ? 13.004 -7.378 -17.275 1.00 63.84 111 GLU A O 1
ATOM 885 N N . LEU A 1 112 ? 14.722 -6.568 -16.062 1.00 67.44 112 LEU A N 1
ATOM 886 C CA . LEU A 1 112 ? 14.700 -5.235 -16.662 1.00 67.44 112 LEU A CA 1
ATOM 887 C C . LEU A 1 112 ? 15.134 -5.300 -18.128 1.00 67.44 112 LEU A C 1
ATOM 889 O O . LEU A 1 112 ? 14.461 -4.733 -18.988 1.00 67.44 112 LEU A O 1
ATOM 893 N N . ASP A 1 113 ? 16.191 -6.054 -18.426 1.00 73.75 113 ASP A N 1
ATOM 894 C CA . ASP A 1 113 ? 16.640 -6.306 -19.793 1.00 73.75 113 ASP A CA 1
ATOM 895 C C . ASP A 1 113 ? 15.540 -6.992 -20.618 1.00 73.75 113 ASP A C 1
ATOM 897 O O . ASP A 1 113 ? 15.254 -6.571 -21.738 1.00 73.75 113 ASP A O 1
ATOM 901 N N . VAL A 1 114 ? 14.835 -7.979 -20.052 1.00 76.38 114 VAL A N 1
ATOM 902 C CA . VAL A 1 114 ? 13.699 -8.647 -20.713 1.00 76.38 114 VAL A CA 1
ATOM 903 C C . VAL A 1 114 ? 12.527 -7.688 -20.940 1.00 76.38 114 VAL A C 1
ATOM 905 O O . VAL A 1 114 ? 11.954 -7.683 -22.031 1.00 76.38 114 VAL A O 1
ATOM 908 N N . ALA A 1 115 ? 12.166 -6.851 -19.965 1.00 75.75 115 ALA A N 1
ATOM 909 C CA . ALA A 1 115 ? 11.090 -5.868 -20.111 1.00 75.75 115 ALA A CA 1
ATOM 910 C C . ALA A 1 115 ? 11.430 -4.804 -21.167 1.00 75.75 115 ALA A C 1
ATOM 912 O O . ALA A 1 115 ? 10.592 -4.458 -22.006 1.00 75.75 115 ALA A O 1
ATOM 913 N N . VAL A 1 116 ? 12.678 -4.330 -21.176 1.00 76.62 116 VAL A N 1
ATOM 914 C CA . VAL A 1 116 ? 13.200 -3.398 -22.179 1.00 76.62 116 VAL A CA 1
ATOM 915 C C . VAL A 1 116 ? 13.211 -4.043 -23.564 1.00 76.62 116 VAL A C 1
ATOM 917 O O . VAL A 1 116 ? 12.770 -3.409 -24.523 1.00 76.62 116 VAL A O 1
ATOM 920 N N . GLU A 1 117 ? 13.645 -5.296 -23.699 1.00 76.50 117 GLU A N 1
ATOM 921 C CA . GLU A 1 117 ? 13.612 -6.012 -24.979 1.00 76.50 117 GLU A CA 1
ATOM 922 C C . GLU A 1 117 ? 12.179 -6.273 -25.460 1.00 76.50 117 GLU A C 1
ATOM 924 O O . GLU A 1 117 ? 11.891 -6.075 -26.641 1.00 76.50 117 GLU A O 1
ATOM 929 N N . GLN A 1 118 ? 11.232 -6.603 -24.576 1.00 74.31 118 GLN A N 1
ATOM 930 C CA . GLN A 1 118 ? 9.821 -6.729 -24.958 1.00 74.31 118 GLN A CA 1
ATOM 931 C C . GLN A 1 118 ? 9.209 -5.394 -25.393 1.00 74.31 118 GLN A C 1
ATOM 933 O O . GLN A 1 118 ? 8.470 -5.353 -26.380 1.00 74.31 118 GLN A O 1
ATOM 938 N N . LEU A 1 119 ? 9.540 -4.292 -24.716 1.00 77.31 119 LEU A N 1
ATOM 939 C CA . LEU A 1 119 ? 9.122 -2.947 -25.117 1.00 77.31 119 LEU A CA 1
ATOM 940 C C . LEU A 1 119 ? 9.722 -2.559 -26.473 1.00 77.31 119 LEU A C 1
ATOM 942 O O . LEU A 1 119 ? 8.998 -2.083 -27.351 1.00 77.31 119 LEU A O 1
ATOM 946 N N . LYS A 1 120 ? 11.015 -2.821 -26.696 1.00 75.12 120 LYS A N 1
ATOM 947 C CA . LYS A 1 120 ? 11.676 -2.618 -27.995 1.00 75.12 120 LYS A CA 1
ATOM 948 C C . LYS A 1 120 ? 11.064 -3.492 -29.092 1.00 75.12 120 LYS A C 1
ATOM 950 O O . LYS A 1 120 ? 10.914 -3.016 -30.214 1.00 75.12 120 LYS A O 1
ATOM 955 N N . LEU A 1 121 ? 10.676 -4.732 -28.798 1.00 71.56 121 LEU A N 1
ATOM 956 C CA . LEU A 1 121 ? 10.030 -5.625 -29.764 1.00 71.56 121 LEU A CA 1
ATOM 957 C C . LEU A 1 121 ? 8.609 -5.152 -30.108 1.00 71.56 121 LEU A C 1
ATOM 959 O O . LEU A 1 121 ? 8.223 -5.147 -31.275 1.00 71.56 121 LEU A O 1
ATOM 963 N N . ARG A 1 122 ? 7.834 -4.722 -29.104 1.00 72.94 122 ARG A N 1
ATOM 964 C CA . ARG A 1 122 ? 6.441 -4.281 -29.272 1.00 72.94 122 ARG A CA 1
ATOM 965 C C . ARG A 1 122 ? 6.314 -2.897 -29.902 1.00 72.94 122 ARG A C 1
ATOM 967 O O . ARG A 1 122 ? 5.434 -2.701 -30.737 1.00 72.94 122 ARG A O 1
ATOM 974 N N . PHE A 1 123 ? 7.173 -1.953 -29.526 1.00 65.81 123 PHE A N 1
ATOM 975 C CA . PHE A 1 123 ? 7.049 -0.543 -29.917 1.00 65.81 123 PHE A CA 1
ATOM 976 C C . PHE A 1 123 ? 8.221 -0.020 -30.750 1.00 65.81 123 PHE A C 1
ATOM 978 O O . PHE A 1 123 ? 8.053 0.953 -31.480 1.00 65.81 123 PHE A O 1
ATOM 985 N N . GLY A 1 124 ? 9.390 -0.662 -30.695 1.00 66.75 124 GLY A N 1
ATOM 986 C CA . GLY A 1 124 ? 10.606 -0.168 -31.346 1.00 66.75 124 GLY A CA 1
ATOM 987 C C . GLY A 1 124 ? 10.622 -0.291 -32.870 1.00 66.75 124 GLY A C 1
ATOM 988 O O . GLY A 1 124 ? 11.451 0.369 -33.486 1.00 66.75 124 GLY A O 1
ATOM 989 N N . ARG A 1 125 ? 9.732 -1.108 -33.472 1.00 75.69 125 ARG A N 1
ATOM 990 C CA . ARG A 1 125 ? 9.525 -1.300 -34.931 1.00 75.69 125 ARG A CA 1
ATOM 991 C C . ARG A 1 125 ? 10.768 -0.982 -35.772 1.00 75.69 125 ARG A C 1
ATOM 993 O O . ARG A 1 125 ? 10.745 -0.093 -36.626 1.00 75.69 125 ARG A O 1
ATOM 1000 N N . LYS A 1 126 ? 11.853 -1.721 -35.505 1.00 69.81 126 LYS A N 1
ATOM 1001 C CA . LYS A 1 126 ? 13.178 -1.488 -36.100 1.00 69.81 126 LYS A CA 1
ATOM 1002 C C . LYS A 1 126 ? 13.112 -1.442 -37.632 1.00 69.81 126 LYS A C 1
ATOM 1004 O O . LYS A 1 126 ? 13.785 -0.616 -38.233 1.00 69.81 126 LYS A O 1
ATOM 1009 N N . ASP A 1 127 ? 12.228 -2.227 -38.250 1.00 68.25 127 ASP A N 1
ATOM 1010 C CA . ASP A 1 127 ? 12.031 -2.254 -39.707 1.00 68.25 127 ASP A CA 1
ATOM 1011 C C . ASP A 1 127 ? 11.515 -0.928 -40.286 1.00 68.25 127 ASP A C 1
ATOM 1013 O O . ASP A 1 127 ? 12.020 -0.457 -41.306 1.00 68.25 127 ASP A O 1
ATOM 1017 N N . LEU A 1 128 ? 10.557 -0.274 -39.616 1.00 73.06 128 LEU A N 1
ATOM 1018 C CA . LEU A 1 128 ? 10.072 1.048 -40.036 1.00 73.06 128 LEU A CA 1
ATOM 1019 C C . LEU A 1 128 ? 11.153 2.111 -39.861 1.00 73.06 128 LEU A C 1
ATOM 1021 O O . LEU A 1 128 ? 11.276 3.019 -40.679 1.00 73.06 128 LEU A O 1
ATOM 1025 N N . LEU A 1 129 ? 11.944 1.998 -38.796 1.00 72.19 129 LEU A N 1
ATOM 1026 C CA . LEU A 1 129 ? 13.019 2.934 -38.516 1.00 72.19 129 LEU A CA 1
ATOM 1027 C C . LEU A 1 129 ? 14.143 2.814 -39.559 1.00 72.19 129 LEU A C 1
ATOM 1029 O O . LEU A 1 129 ? 14.596 3.830 -40.083 1.00 72.19 129 LEU A O 1
ATOM 1033 N N . VAL A 1 130 ? 14.510 1.588 -39.951 1.00 71.06 130 VAL A N 1
ATOM 1034 C CA . VAL A 1 130 ? 15.411 1.326 -41.087 1.00 71.06 130 VAL A CA 1
ATOM 1035 C C . VAL A 1 130 ? 14.854 1.945 -42.369 1.00 71.06 130 VAL A C 1
ATOM 1037 O O . VAL A 1 130 ? 15.579 2.648 -43.067 1.00 71.06 130 VAL A O 1
ATOM 1040 N N . GLN A 1 131 ? 13.563 1.761 -42.662 1.00 70.19 131 GLN A N 1
ATOM 1041 C CA . GLN A 1 131 ? 12.938 2.338 -43.856 1.00 70.19 131 GLN A CA 1
ATOM 1042 C C . GLN A 1 131 ? 12.997 3.874 -43.866 1.00 70.19 131 GLN A C 1
ATOM 1044 O O . GLN A 1 131 ? 13.262 4.476 -44.908 1.00 70.19 131 GLN A O 1
ATOM 1049 N N . ILE A 1 132 ? 12.776 4.520 -42.717 1.00 76.75 132 ILE A N 1
ATOM 1050 C CA . ILE A 1 132 ? 12.879 5.978 -42.579 1.00 76.75 132 ILE A CA 1
ATOM 1051 C C . ILE A 1 132 ? 14.321 6.435 -42.807 1.00 76.75 132 ILE A C 1
ATOM 1053 O O . ILE A 1 132 ?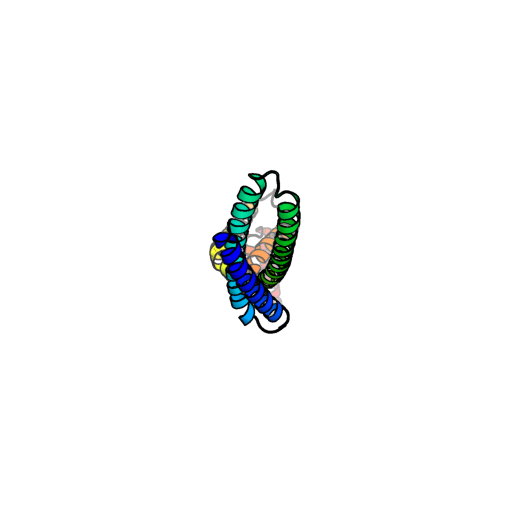 14.534 7.361 -43.585 1.00 76.75 132 ILE A O 1
ATOM 1057 N N . TYR A 1 133 ? 15.308 5.771 -42.199 1.00 71.56 133 TYR A N 1
ATOM 1058 C CA . TYR A 1 133 ? 16.715 6.139 -42.363 1.00 71.56 133 TYR A CA 1
ATOM 1059 C C . TYR A 1 133 ? 17.230 5.919 -43.790 1.00 71.56 133 TYR A C 1
ATOM 1061 O O . TYR A 1 133 ? 17.938 6.779 -44.307 1.00 71.56 133 TYR A O 1
ATOM 1069 N N . VAL A 1 134 ? 16.832 4.834 -44.462 1.00 70.50 134 VAL A N 1
ATOM 1070 C CA . VAL A 1 134 ? 17.162 4.601 -45.880 1.00 70.50 134 VAL A CA 1
ATOM 1071 C C . VAL A 1 134 ? 16.502 5.654 -46.773 1.00 70.50 134 VAL A C 1
ATOM 1073 O O . VAL A 1 134 ? 17.142 6.186 -47.676 1.00 70.50 134 VAL A O 1
ATOM 1076 N N . ARG A 1 135 ? 15.243 6.024 -46.511 1.00 76.25 135 ARG A N 1
ATOM 1077 C CA . ARG A 1 135 ? 14.559 7.091 -47.259 1.00 76.25 135 ARG A CA 1
ATOM 1078 C C . ARG A 1 135 ? 15.217 8.456 -47.047 1.00 76.25 135 ARG A C 1
ATOM 1080 O O . ARG A 1 135 ? 15.350 9.218 -48.001 1.00 76.25 135 ARG A O 1
ATOM 1087 N N . ASP A 1 136 ? 15.626 8.764 -45.821 1.00 74.31 136 ASP A N 1
ATOM 1088 C CA . ASP A 1 136 ? 16.372 9.982 -45.497 1.00 74.31 136 ASP A CA 1
ATOM 1089 C C . ASP A 1 136 ? 17.726 10.011 -46.216 1.00 74.31 136 ASP A C 1
ATOM 1091 O O . ASP A 1 136 ? 18.106 11.052 -46.753 1.00 74.31 136 ASP A O 1
ATOM 1095 N N . LEU A 1 137 ? 18.426 8.872 -46.265 1.00 72.81 137 LEU A N 1
ATOM 1096 C CA . LEU A 1 137 ? 19.692 8.713 -46.977 1.00 72.81 137 LEU A CA 1
ATOM 1097 C C . LEU A 1 137 ? 19.509 8.947 -48.481 1.00 72.81 137 LEU A C 1
ATOM 1099 O O . LEU A 1 137 ? 20.190 9.789 -49.055 1.00 72.81 137 LEU A O 1
ATOM 1103 N N . LEU A 1 138 ? 18.524 8.295 -49.102 1.00 70.06 138 LEU A N 1
ATOM 1104 C CA . LEU A 1 138 ? 18.174 8.500 -50.511 1.00 70.06 138 LEU A CA 1
ATOM 1105 C C . LEU A 1 138 ? 17.752 9.948 -50.799 1.00 70.06 138 LEU A C 1
ATOM 1107 O O . LEU A 1 138 ? 18.098 10.505 -51.837 1.00 70.06 138 LEU A O 1
ATOM 1111 N N . SER A 1 139 ? 17.035 10.597 -49.878 1.00 75.94 139 SER A N 1
ATOM 1112 C CA . SER A 1 139 ? 16.686 12.014 -50.014 1.00 75.94 139 SER A CA 1
ATOM 1113 C C . SER A 1 139 ? 17.921 12.914 -49.973 1.00 75.94 139 SER A C 1
ATOM 1115 O O . SER A 1 139 ? 17.987 13.888 -50.722 1.00 75.94 139 SER A O 1
ATOM 1117 N N . LEU A 1 140 ? 18.894 12.599 -49.120 1.00 73.56 140 LEU A N 1
ATOM 1118 C CA . LEU A 1 140 ? 20.161 13.318 -49.030 1.00 73.56 140 LEU A CA 1
ATOM 1119 C C . LEU A 1 140 ? 20.993 13.139 -50.308 1.00 73.56 140 LEU A C 1
ATOM 1121 O O . LEU A 1 140 ? 21.479 14.136 -50.841 1.00 73.56 140 LEU A O 1
ATOM 1125 N N . VAL A 1 141 ? 21.049 11.918 -50.851 1.00 66.69 141 VAL A N 1
ATOM 1126 C CA . VAL A 1 141 ? 21.669 11.602 -52.151 1.00 66.69 141 VAL A CA 1
ATOM 1127 C C . VAL A 1 141 ? 21.064 12.468 -53.259 1.00 66.69 141 VAL A C 1
ATOM 1129 O O . VAL A 1 141 ? 21.770 13.219 -53.927 1.00 66.69 141 VAL A O 1
ATOM 1132 N N . LEU A 1 142 ? 19.736 12.423 -53.413 1.00 67.50 142 LEU A N 1
ATOM 1133 C CA . LEU A 1 142 ? 19.020 13.132 -54.479 1.00 67.50 142 LEU A CA 1
ATOM 1134 C C . LEU A 1 142 ? 19.163 14.655 -54.374 1.00 67.50 142 LEU A C 1
ATOM 1136 O O . LEU A 1 142 ? 19.276 15.349 -55.387 1.00 67.50 142 LEU A O 1
ATOM 1140 N N . LYS A 1 143 ? 19.170 15.193 -53.148 1.00 69.62 143 LYS A N 1
ATOM 1141 C CA . LYS A 1 143 ? 19.422 16.620 -52.908 1.00 69.62 143 LYS A CA 1
ATOM 1142 C C . LYS A 1 143 ? 20.842 17.000 -53.308 1.00 69.62 143 LYS A C 1
ATOM 1144 O O . LYS A 1 143 ? 21.020 18.072 -53.876 1.00 69.62 143 LYS A O 1
ATOM 1149 N N . ASN A 1 144 ? 21.829 16.141 -53.073 1.00 65.56 144 ASN A N 1
ATOM 1150 C CA . ASN A 1 144 ? 23.201 16.420 -53.477 1.00 65.56 144 ASN A CA 1
ATOM 1151 C C . ASN A 1 144 ? 23.367 16.410 -55.007 1.00 65.56 144 ASN A C 1
ATOM 1153 O O . ASN A 1 144 ? 23.959 17.330 -55.565 1.00 65.56 144 ASN A O 1
ATOM 1157 N N . THR A 1 145 ? 22.763 15.442 -55.707 1.00 60.00 145 THR A N 1
ATOM 1158 C CA . THR A 1 145 ? 22.839 15.345 -57.178 1.00 60.00 145 THR A CA 1
ATOM 1159 C C . THR A 1 145 ? 22.089 16.467 -57.901 1.00 60.00 145 THR A C 1
ATOM 1161 O O . THR A 1 145 ? 22.512 16.910 -58.965 1.00 60.00 145 THR A O 1
ATOM 1164 N N . ALA A 1 146 ? 20.970 16.946 -57.343 1.00 59.88 146 ALA A N 1
ATOM 1165 C CA . ALA A 1 146 ? 20.164 18.008 -57.952 1.00 59.88 146 ALA A CA 1
ATOM 1166 C C . ALA A 1 146 ? 20.755 19.416 -57.748 1.00 59.88 146 ALA A C 1
ATOM 1168 O O . ALA A 1 146 ? 20.464 20.336 -58.514 1.00 59.88 146 ALA A O 1
ATOM 1169 N N . THR A 1 147 ? 21.587 19.601 -56.720 1.00 57.97 147 THR A N 1
ATOM 1170 C CA . THR A 1 147 ? 22.028 20.922 -56.261 1.00 57.97 147 THR A CA 1
ATOM 1171 C C . THR A 1 147 ? 23.464 21.202 -56.700 1.00 57.97 147 THR A C 1
ATOM 1173 O O . THR A 1 147 ? 24.353 21.379 -55.880 1.00 57.97 147 THR A O 1
ATOM 1176 N N . GLY A 1 148 ? 23.714 21.267 -58.010 1.00 61.53 148 GLY A N 1
ATOM 1177 C CA . GLY A 1 148 ? 25.080 21.329 -58.554 1.00 61.53 148 GLY A CA 1
ATOM 1178 C C . GLY A 1 148 ? 26.014 22.402 -57.955 1.00 61.53 148 GLY A C 1
ATOM 1179 O O . GLY A 1 148 ? 27.178 22.110 -57.714 1.00 61.53 148 GLY A O 1
ATOM 1180 N N . LYS A 1 149 ? 25.540 23.636 -57.698 1.00 56.12 149 LYS A N 1
ATOM 1181 C CA . LYS A 1 149 ? 26.371 24.759 -57.186 1.00 56.12 149 LYS A CA 1
ATOM 1182 C C . LYS A 1 149 ? 26.132 25.150 -55.719 1.00 56.12 149 LYS A C 1
ATOM 1184 O O . LYS A 1 149 ? 26.916 25.929 -55.192 1.00 56.12 149 LYS A O 1
ATOM 1189 N N . ASN A 1 150 ? 25.093 24.613 -55.073 1.00 57.19 150 ASN A N 1
ATOM 1190 C CA . ASN A 1 150 ? 24.787 24.864 -53.652 1.00 57.19 150 ASN A CA 1
ATOM 1191 C C . ASN A 1 150 ? 24.853 23.567 -52.824 1.00 57.19 150 ASN A C 1
ATOM 1193 O O . ASN A 1 150 ? 24.171 23.451 -51.804 1.00 57.19 150 ASN A O 1
ATOM 1197 N N . ALA A 1 151 ? 25.604 22.569 -53.297 1.00 59.88 151 ALA A N 1
ATOM 1198 C CA . ALA A 1 151 ? 25.849 21.347 -52.546 1.00 59.88 151 ALA A CA 1
ATOM 1199 C C . ALA A 1 151 ? 26.569 21.682 -51.224 1.00 59.88 151 ALA A C 1
ATOM 1201 O O . ALA A 1 151 ? 27.406 22.593 -51.205 1.00 59.88 151 ALA A O 1
ATOM 1202 N N . PRO A 1 152 ? 26.240 20.991 -50.118 1.00 63.06 152 PRO A N 1
ATOM 1203 C CA . PRO A 1 152 ? 26.983 21.132 -48.873 1.00 63.06 152 PRO A CA 1
ATOM 1204 C C . PRO A 1 152 ? 28.460 20.801 -49.105 1.00 63.06 152 PRO A C 1
ATOM 1206 O O . PRO A 1 152 ? 28.793 19.955 -49.937 1.00 63.06 152 PRO A O 1
ATOM 1209 N N . ASP A 1 153 ? 29.337 21.473 -48.358 1.00 69.56 153 ASP A N 1
ATOM 1210 C CA . ASP A 1 153 ? 30.767 21.171 -48.370 1.00 69.56 153 ASP A CA 1
ATOM 1211 C C . ASP A 1 153 ? 30.999 19.673 -48.109 1.00 69.56 153 ASP A C 1
ATOM 1213 O O . ASP A 1 153 ? 30.258 19.040 -47.349 1.00 69.56 153 ASP A O 1
ATOM 1217 N N . LEU A 1 154 ? 32.018 19.097 -48.747 1.00 66.69 154 LEU A N 1
ATOM 1218 C CA . LEU A 1 154 ? 32.256 17.651 -48.766 1.00 66.69 154 LEU A CA 1
ATOM 1219 C C . LEU A 1 154 ? 32.407 17.076 -47.347 1.00 66.69 154 LEU A C 1
ATOM 1221 O O . LEU A 1 154 ? 31.973 15.955 -47.089 1.00 66.69 154 LEU A O 1
ATOM 1225 N N . ALA A 1 155 ? 32.960 17.867 -46.424 1.00 69.12 155 ALA A N 1
ATOM 1226 C CA . ALA A 1 155 ? 33.068 17.524 -45.008 1.00 69.12 155 ALA A CA 1
ATOM 1227 C C . ALA A 1 155 ? 31.692 17.392 -44.329 1.00 69.12 155 ALA A C 1
ATOM 1229 O O . ALA A 1 155 ? 31.421 16.399 -43.663 1.00 69.12 155 ALA A O 1
ATOM 1230 N N . ILE A 1 156 ? 30.785 18.342 -44.573 1.00 72.06 156 ILE A N 1
ATOM 1231 C CA . ILE A 1 156 ? 29.427 18.331 -44.008 1.00 72.06 156 ILE A CA 1
ATOM 1232 C C . ILE A 1 156 ? 28.627 17.158 -44.583 1.00 72.06 156 ILE A C 1
ATOM 1234 O O . ILE A 1 156 ? 27.882 16.493 -43.865 1.00 72.06 156 ILE A O 1
ATOM 1238 N N . LEU A 1 157 ? 28.795 16.876 -45.877 1.00 70.06 157 LEU A N 1
ATOM 1239 C CA . LEU A 1 157 ? 28.157 15.733 -46.523 1.00 70.06 157 LEU A CA 1
ATOM 1240 C C . LEU A 1 157 ? 28.623 14.410 -45.902 1.00 70.06 157 LEU A C 1
ATOM 1242 O O . LEU A 1 157 ? 27.794 13.548 -45.609 1.00 70.06 157 LEU A O 1
ATOM 1246 N N . TYR A 1 158 ? 29.930 14.272 -45.676 1.00 67.19 158 TYR A N 1
ATOM 1247 C CA . TYR A 1 158 ? 30.514 13.106 -45.026 1.00 67.19 158 TYR A CA 1
ATOM 1248 C C . TYR A 1 158 ? 29.981 12.929 -43.596 1.00 67.19 158 TYR A C 1
ATOM 1250 O O . TYR A 1 158 ? 29.500 11.846 -43.270 1.00 67.19 158 TYR A O 1
ATOM 1258 N N . ASP A 1 159 ? 29.945 13.989 -42.786 1.00 74.44 159 ASP A N 1
ATOM 1259 C CA . ASP A 1 159 ? 29.429 13.937 -41.409 1.00 74.44 159 ASP A CA 1
ATOM 1260 C C . ASP A 1 159 ? 27.944 13.534 -41.357 1.00 74.44 159 ASP A C 1
ATOM 1262 O O . ASP A 1 159 ? 27.510 12.741 -40.510 1.00 74.44 159 ASP A O 1
ATOM 1266 N N . MET A 1 160 ? 27.138 14.054 -42.289 1.00 72.19 160 MET A N 1
ATOM 1267 C CA . MET A 1 160 ? 25.718 13.713 -42.395 1.00 72.19 160 MET A CA 1
ATOM 1268 C C . MET A 1 160 ? 25.507 12.261 -42.840 1.00 72.19 160 MET A C 1
ATOM 1270 O O . MET A 1 160 ? 24.624 11.583 -42.304 1.00 72.19 160 MET A O 1
ATOM 1274 N N . LEU A 1 161 ? 26.312 11.776 -43.789 1.00 72.12 161 LEU A N 1
ATOM 1275 C CA . LEU A 1 161 ? 26.307 10.379 -44.221 1.00 72.12 161 LEU A CA 1
ATOM 1276 C C . LEU A 1 161 ? 26.734 9.457 -43.080 1.00 72.12 161 LEU A C 1
ATOM 1278 O O . LEU A 1 161 ? 26.015 8.509 -42.768 1.00 72.12 161 LEU A O 1
ATOM 1282 N N . GLU A 1 162 ? 27.836 9.767 -42.399 1.00 72.94 162 GLU A N 1
ATOM 1283 C CA . GLU A 1 162 ? 28.348 8.978 -41.280 1.00 72.94 162 GLU A CA 1
ATOM 1284 C C . GLU A 1 162 ? 27.323 8.892 -40.142 1.00 72.94 162 GLU A C 1
ATOM 1286 O O . GLU A 1 162 ? 27.086 7.814 -39.598 1.00 72.94 162 GLU A O 1
ATOM 1291 N N . THR A 1 163 ? 26.639 9.993 -39.822 1.00 79.94 163 THR A N 1
ATOM 1292 C CA . THR A 1 163 ? 25.605 10.006 -38.774 1.00 79.94 163 THR A CA 1
ATOM 1293 C C . THR A 1 163 ? 24.435 9.078 -39.113 1.00 79.94 163 THR A C 1
ATOM 1295 O O . THR A 1 163 ? 23.950 8.335 -38.253 1.00 79.94 163 THR A O 1
ATOM 1298 N N . LYS A 1 164 ? 23.969 9.090 -40.368 1.00 72.69 164 LYS A N 1
ATOM 1299 C CA . LYS A 1 164 ? 22.862 8.232 -40.823 1.00 72.69 164 LYS A CA 1
ATOM 1300 C C . LYS A 1 164 ? 23.290 6.764 -40.937 1.00 72.69 164 LYS A C 1
ATOM 1302 O O . LYS A 1 164 ? 22.508 5.885 -40.580 1.00 72.69 164 LYS A O 1
ATOM 1307 N N . LEU A 1 165 ? 24.528 6.498 -41.347 1.00 71.06 165 LEU A N 1
ATOM 1308 C CA . LEU A 1 165 ? 25.111 5.154 -41.405 1.00 71.06 165 LEU A CA 1
ATOM 1309 C C . LEU A 1 165 ? 25.300 4.554 -40.009 1.00 71.06 165 LEU A C 1
ATOM 1311 O O . LEU A 1 165 ? 24.863 3.433 -39.760 1.00 71.06 165 LEU A O 1
ATOM 1315 N N . ARG A 1 166 ? 25.808 5.335 -39.053 1.00 75.44 166 ARG A N 1
ATOM 1316 C CA . ARG A 1 166 ? 25.946 4.926 -37.648 1.00 75.44 166 ARG A CA 1
ATOM 1317 C C . ARG A 1 166 ? 24.595 4.583 -37.011 1.00 75.44 166 ARG A C 1
ATOM 1319 O O . ARG A 1 166 ? 24.499 3.637 -36.230 1.00 75.44 166 ARG A O 1
ATOM 1326 N N . ALA A 1 167 ? 23.534 5.312 -37.368 1.00 76.31 167 ALA A N 1
ATOM 1327 C CA . ALA A 1 167 ? 22.174 4.987 -36.940 1.00 76.31 167 ALA A CA 1
ATOM 1328 C C . ALA A 1 167 ? 21.689 3.646 -37.526 1.00 76.31 167 ALA A C 1
ATOM 1330 O O . ALA A 1 167 ? 21.109 2.841 -36.800 1.00 76.31 167 ALA A O 1
ATOM 1331 N N . LEU A 1 168 ? 21.974 3.364 -38.802 1.00 72.19 168 LEU A N 1
ATOM 1332 C CA . LEU A 1 168 ? 21.651 2.083 -39.446 1.00 72.19 168 LEU A CA 1
ATOM 1333 C C . LEU A 1 168 ? 22.457 0.907 -38.866 1.00 72.19 168 LEU A C 1
ATOM 1335 O O . LEU A 1 168 ? 21.897 -0.170 -38.651 1.00 72.19 168 LEU A O 1
ATOM 1339 N N . GLU A 1 169 ? 23.727 1.124 -38.527 1.00 72.50 169 GLU A N 1
ATOM 1340 C CA . GLU A 1 169 ? 24.576 0.142 -37.838 1.00 72.50 169 GLU A CA 1
ATOM 1341 C C . GLU A 1 169 ? 24.028 -0.214 -36.457 1.00 72.50 169 GLU A C 1
ATOM 1343 O O . GLU A 1 169 ? 23.949 -1.390 -36.107 1.00 72.50 169 GLU A O 1
ATOM 1348 N N . SER A 1 170 ? 23.561 0.782 -35.692 1.00 76.31 170 SER A N 1
ATOM 1349 C CA . SER A 1 170 ? 22.929 0.547 -34.385 1.00 76.31 170 SER A CA 1
ATOM 1350 C C . SER A 1 170 ? 21.647 -0.299 -34.468 1.00 76.31 170 SER A C 1
ATOM 1352 O O . SER A 1 170 ? 21.211 -0.878 -33.472 1.00 76.31 170 SER A O 1
ATOM 1354 N N . LEU A 1 171 ? 21.057 -0.408 -35.664 1.00 70.75 171 LEU A N 1
ATOM 1355 C CA . LEU A 1 171 ? 19.876 -1.222 -35.958 1.00 70.75 171 LEU A CA 1
ATOM 1356 C C . LEU A 1 171 ? 20.222 -2.608 -36.524 1.00 70.75 171 LEU A C 1
ATOM 1358 O O . LEU A 1 171 ? 19.314 -3.354 -36.891 1.00 70.75 171 LEU A O 1
ATOM 1362 N N . GLY A 1 172 ? 21.506 -2.979 -36.559 1.00 66.56 172 GLY A N 1
ATOM 1363 C CA . GLY A 1 172 ? 21.976 -4.299 -36.984 1.00 66.56 172 GLY A CA 1
ATOM 1364 C C . GLY A 1 172 ? 22.080 -4.477 -38.499 1.00 66.56 172 GLY A C 1
ATOM 1365 O O . GLY A 1 172 ? 22.128 -5.612 -38.969 1.00 66.56 172 GLY A O 1
ATOM 1366 N N . ARG A 1 173 ? 22.093 -3.386 -39.278 1.00 62.91 173 ARG A N 1
ATOM 1367 C CA . ARG A 1 173 ? 22.393 -3.440 -40.716 1.00 62.91 173 ARG A CA 1
ATOM 1368 C C . ARG A 1 173 ? 23.892 -3.292 -40.928 1.00 62.91 173 ARG A C 1
ATOM 1370 O O . ARG A 1 173 ? 24.513 -2.369 -40.406 1.00 62.91 173 ARG A O 1
ATOM 1377 N N . THR A 1 174 ? 24.471 -4.230 -41.666 1.00 56.81 174 THR A N 1
ATOM 1378 C CA . THR A 1 174 ? 25.892 -4.232 -41.989 1.00 56.81 174 THR A CA 1
ATOM 1379 C C . THR A 1 174 ? 26.187 -3.175 -43.041 1.00 56.81 174 THR A C 1
ATOM 1381 O O . THR A 1 174 ? 25.440 -2.958 -43.995 1.00 56.81 174 THR A O 1
ATOM 1384 N N . LYS A 1 175 ? 27.321 -2.517 -42.830 1.00 56.59 175 LYS A N 1
ATOM 1385 C CA . LYS A 1 175 ? 27.966 -1.564 -43.728 1.00 56.59 175 LYS A CA 1
ATOM 1386 C C . LYS A 1 175 ? 27.986 -2.057 -45.188 1.00 56.59 175 LYS A C 1
ATOM 1388 O O . LYS A 1 175 ? 27.670 -1.317 -46.106 1.00 56.59 175 LYS A O 1
ATOM 1393 N N . GLU A 1 176 ? 28.278 -3.327 -45.409 1.00 53.72 176 GLU A N 1
ATOM 1394 C CA . GLU A 1 176 ? 28.594 -3.863 -46.738 1.00 53.72 176 GLU A CA 1
ATOM 1395 C C . GLU A 1 176 ? 27.409 -3.905 -47.724 1.00 53.72 176 GLU A C 1
ATOM 1397 O O . GLU A 1 176 ? 27.622 -3.683 -48.911 1.00 53.72 176 GLU A O 1
ATOM 1402 N N . ASP A 1 177 ? 26.163 -4.064 -47.262 1.00 54.72 177 ASP A N 1
ATOM 1403 C CA . ASP A 1 177 ? 25.009 -4.237 -48.168 1.00 54.72 177 ASP A CA 1
ATOM 1404 C C . ASP A 1 177 ? 24.470 -2.916 -48.754 1.00 54.72 177 ASP A C 1
ATOM 1406 O O . ASP A 1 177 ? 23.740 -2.918 -49.746 1.00 54.72 177 ASP A O 1
ATOM 1410 N N . PHE A 1 178 ? 24.809 -1.773 -48.144 1.00 54.94 178 PHE A N 1
ATOM 1411 C CA . PHE A 1 178 ? 24.260 -0.460 -48.517 1.00 54.94 178 PHE A CA 1
ATOM 1412 C C . PHE A 1 178 ? 25.322 0.606 -48.790 1.00 54.94 178 PHE A C 1
ATOM 1414 O O . PHE A 1 178 ? 24.998 1.617 -49.418 1.00 54.94 178 PHE A O 1
ATOM 1421 N N . LEU A 1 179 ? 26.561 0.422 -48.319 1.00 55.97 179 LEU A N 1
ATOM 1422 C CA . LEU A 1 179 ? 27.594 1.454 -48.393 1.00 55.97 179 LEU A CA 1
ATOM 1423 C C . LEU A 1 179 ? 28.067 1.727 -49.811 1.00 55.97 179 LEU A C 1
ATOM 1425 O O . LEU A 1 179 ? 28.079 2.889 -50.196 1.00 55.97 179 LEU A O 1
ATOM 1429 N N . GLU A 1 180 ? 28.464 0.710 -50.577 1.00 56.28 180 GLU A N 1
ATOM 1430 C CA . GLU A 1 180 ? 29.099 0.957 -51.879 1.00 56.28 180 GLU A CA 1
ATOM 1431 C C . GLU A 1 180 ? 28.146 1.671 -52.851 1.00 56.28 180 GLU A C 1
ATOM 1433 O O . GLU A 1 180 ? 28.482 2.777 -53.273 1.00 56.28 180 GLU A O 1
ATOM 1438 N N . PRO A 1 181 ? 26.911 1.190 -53.102 1.00 61.38 181 PRO A N 1
ATOM 1439 C CA . PRO A 1 181 ? 26.023 1.853 -54.059 1.00 61.38 181 PRO A CA 1
ATOM 1440 C C . PRO A 1 181 ? 25.521 3.218 -53.567 1.00 61.38 181 PRO A C 1
ATOM 1442 O O . PRO A 1 181 ? 25.350 4.150 -54.354 1.00 61.38 181 PRO A O 1
ATOM 1445 N N . SER A 1 182 ? 25.279 3.364 -52.257 1.00 59.16 182 SER A N 1
ATOM 1446 C CA . SER A 1 182 ? 24.741 4.615 -51.703 1.00 59.16 182 SER A CA 1
ATOM 1447 C C . SER A 1 182 ? 25.808 5.701 -51.639 1.00 59.16 182 SER A C 1
ATOM 1449 O O . SER A 1 182 ? 25.526 6.838 -52.009 1.00 59.16 182 SER A O 1
ATOM 1451 N N . VAL A 1 183 ? 27.032 5.366 -51.220 1.00 59.69 183 VAL A N 1
ATOM 1452 C CA . VAL A 1 183 ? 28.157 6.310 -51.191 1.00 59.69 183 VAL A CA 1
ATOM 1453 C C . VAL A 1 183 ? 28.574 6.678 -52.612 1.00 59.69 183 VAL A C 1
ATOM 1455 O O . VAL A 1 183 ? 28.761 7.863 -52.875 1.00 59.69 183 VAL A O 1
ATOM 1458 N N . GLU A 1 184 ? 28.615 5.725 -53.549 1.00 62.22 184 GLU A N 1
ATOM 1459 C CA . GLU A 1 184 ? 28.855 6.015 -54.970 1.00 62.22 184 GLU A CA 1
ATOM 1460 C C . GLU A 1 184 ? 27.812 6.993 -55.524 1.00 62.22 184 GLU A C 1
ATOM 1462 O O . GLU A 1 184 ? 28.171 8.001 -56.126 1.00 62.22 184 GLU A O 1
ATOM 1467 N N . SER A 1 185 ? 26.524 6.784 -55.239 1.00 61.47 185 SER A N 1
ATOM 1468 C CA . SER A 1 185 ? 25.462 7.691 -55.701 1.00 61.47 185 SER A CA 1
ATOM 1469 C C . SER A 1 185 ? 25.475 9.080 -55.037 1.00 61.47 185 SER A C 1
ATOM 1471 O O . SER A 1 185 ? 24.931 10.031 -55.600 1.00 61.47 185 SER A O 1
ATOM 1473 N N . CYS A 1 186 ? 26.090 9.221 -53.855 1.00 56.91 186 CYS A N 1
ATOM 1474 C CA . CYS A 1 186 ? 26.197 10.493 -53.132 1.00 56.91 186 CYS A CA 1
ATOM 1475 C C . CYS A 1 186 ? 27.293 11.409 -53.669 1.00 56.91 186 CYS A C 1
ATOM 1477 O O . CYS A 1 186 ? 27.271 12.601 -53.366 1.00 56.91 186 CYS A O 1
ATOM 1479 N N . LEU A 1 187 ? 28.283 10.880 -54.383 1.00 60.75 187 LEU A N 1
ATOM 1480 C CA . LEU A 1 187 ? 29.459 11.647 -54.769 1.00 60.75 187 LEU A CA 1
ATOM 1481 C C . LEU A 1 187 ? 29.189 12.443 -56.056 1.00 60.75 187 LEU A C 1
ATOM 1483 O O . LEU A 1 187 ? 28.665 11.892 -57.025 1.00 60.75 187 LEU A O 1
ATOM 1487 N N . PRO A 1 188 ? 29.554 13.737 -56.114 1.00 60.38 188 PRO A N 1
ATOM 1488 C CA . PRO A 1 188 ? 29.445 14.491 -57.354 1.00 60.38 188 PRO A CA 1
ATOM 1489 C C . PRO A 1 188 ? 30.386 13.906 -58.423 1.00 60.38 188 PRO A C 1
ATOM 1491 O O . PRO A 1 188 ? 31.447 13.353 -58.124 1.00 60.38 188 PRO A O 1
ATOM 1494 N N . GLU A 1 189 ? 29.992 14.018 -59.694 1.00 56.00 189 GLU A N 1
ATOM 1495 C CA . GLU A 1 189 ? 30.588 13.288 -60.830 1.00 56.00 189 GLU A CA 1
ATOM 1496 C C . GLU A 1 189 ? 32.091 13.569 -61.048 1.00 56.00 189 GLU A C 1
ATOM 1498 O O . GLU A 1 189 ? 32.805 12.804 -61.700 1.00 56.00 189 GLU A O 1
ATOM 1503 N N . ASN A 1 190 ? 32.597 14.677 -60.507 1.00 53.81 190 ASN A N 1
ATOM 1504 C CA . ASN A 1 190 ? 34.018 15.018 -60.487 1.00 53.81 190 ASN A CA 1
ATOM 1505 C C . ASN A 1 190 ? 34.813 14.180 -59.469 1.00 53.81 190 ASN A C 1
ATOM 1507 O O . ASN A 1 190 ? 35.954 13.816 -59.745 1.00 53.81 190 ASN A O 1
ATOM 1511 N N . VAL A 1 191 ? 34.220 13.857 -58.317 1.00 59.00 191 VAL A N 1
ATOM 1512 C CA . VAL A 1 191 ? 34.841 13.034 -57.270 1.00 59.00 191 VAL A CA 1
ATOM 1513 C C . VAL A 1 191 ? 34.760 11.556 -57.637 1.00 59.00 191 VAL A C 1
ATOM 1515 O O . VAL A 1 191 ? 35.746 10.848 -57.463 1.00 59.00 191 VAL A O 1
ATOM 1518 N N . LEU A 1 192 ? 33.652 11.111 -58.240 1.00 59.91 192 LEU A N 1
ATOM 1519 C CA . LEU A 1 192 ? 33.537 9.755 -58.791 1.00 59.91 192 LEU A CA 1
ATOM 1520 C C . LEU A 1 192 ? 34.592 9.482 -59.860 1.00 59.91 192 LEU A C 1
ATOM 1522 O O . LEU A 1 192 ? 35.317 8.499 -59.756 1.00 59.91 192 LEU A O 1
ATOM 1526 N N . ARG A 1 193 ? 34.758 10.391 -60.830 1.00 56.69 193 ARG A N 1
ATOM 1527 C CA . ARG A 1 193 ? 35.811 10.258 -61.847 1.00 56.69 193 ARG A CA 1
ATOM 1528 C C . ARG A 1 193 ? 37.207 10.206 -61.235 1.00 56.69 193 ARG A C 1
ATOM 1530 O O . ARG A 1 193 ? 38.013 9.375 -61.636 1.00 56.69 193 ARG A O 1
ATOM 1537 N N . ALA A 1 194 ? 37.502 11.059 -60.254 1.00 53.72 194 ALA A N 1
ATOM 1538 C CA . ALA A 1 194 ? 38.787 11.022 -59.559 1.00 53.72 194 ALA A CA 1
ATOM 1539 C C . ALA A 1 194 ? 38.996 9.696 -58.804 1.00 53.72 194 ALA A C 1
ATOM 1541 O O . ALA A 1 194 ? 40.096 9.145 -58.808 1.00 53.72 194 ALA A O 1
ATOM 1542 N N . TRP A 1 195 ? 37.940 9.156 -58.198 1.00 60.09 195 TRP A N 1
ATOM 1543 C CA . TRP A 1 195 ? 37.981 7.902 -57.454 1.00 60.09 195 TRP A CA 1
ATOM 1544 C C . TRP A 1 195 ? 38.123 6.675 -58.366 1.00 60.09 195 TRP A C 1
ATOM 1546 O O . TRP A 1 195 ? 38.947 5.806 -58.084 1.00 60.09 195 TRP A O 1
ATOM 1556 N N . GLU A 1 196 ? 37.421 6.636 -59.501 1.00 57.81 196 GLU A N 1
ATOM 1557 C CA . GLU A 1 196 ? 37.581 5.603 -60.533 1.00 57.81 196 GLU A CA 1
ATOM 1558 C C . GLU A 1 196 ? 38.993 5.607 -61.130 1.00 57.81 196 GLU A C 1
ATOM 1560 O O . GLU A 1 196 ? 39.591 4.542 -61.282 1.00 57.81 196 GLU A O 1
ATOM 1565 N N . ILE A 1 197 ? 39.570 6.786 -61.393 1.00 55.19 197 ILE A N 1
ATOM 1566 C CA . ILE A 1 197 ? 40.948 6.922 -61.895 1.00 55.19 197 ILE A CA 1
ATOM 1567 C C . ILE A 1 197 ? 41.960 6.376 -60.876 1.00 55.19 197 ILE A C 1
ATOM 1569 O O . ILE A 1 197 ? 42.872 5.633 -61.245 1.00 55.19 197 ILE A O 1
ATOM 1573 N N . VAL A 1 198 ? 41.787 6.688 -59.588 1.00 50.25 198 VAL A N 1
ATOM 1574 C CA . VAL A 1 198 ? 42.668 6.195 -58.514 1.00 50.25 198 VAL A CA 1
ATOM 1575 C C . VAL A 1 198 ? 42.504 4.686 -58.300 1.00 50.25 198 VAL A C 1
ATOM 1577 O O . VAL A 1 198 ? 43.500 3.987 -58.101 1.00 50.25 198 VAL A O 1
ATOM 1580 N N . LYS A 1 199 ? 41.279 4.150 -58.387 1.00 51.78 199 LYS A N 1
ATOM 1581 C CA . LYS A 1 199 ? 40.997 2.705 -58.298 1.00 51.78 199 LYS A CA 1
ATOM 1582 C C . LYS A 1 199 ? 41.645 1.948 -59.465 1.00 51.78 199 LYS A C 1
ATOM 1584 O O . LYS A 1 199 ? 42.309 0.941 -59.229 1.00 51.78 199 LYS A O 1
ATOM 1589 N N . PHE A 1 200 ? 41.555 2.478 -60.688 1.00 44.31 200 PHE A N 1
ATOM 1590 C CA . PHE A 1 200 ? 42.241 1.931 -61.865 1.00 44.31 200 PHE A CA 1
ATOM 1591 C C . PHE A 1 200 ? 43.769 1.984 -61.742 1.00 44.31 200 PHE A C 1
ATOM 1593 O O . PHE A 1 200 ? 44.431 0.997 -62.055 1.00 44.31 200 PHE A O 1
ATOM 1600 N N . GLN A 1 201 ? 44.347 3.079 -61.236 1.00 42.00 201 GLN A N 1
ATOM 1601 C CA . GLN A 1 201 ? 45.798 3.175 -61.015 1.00 42.00 201 GLN A CA 1
ATOM 1602 C C . GLN A 1 201 ? 46.307 2.176 -59.974 1.00 42.00 201 GLN A C 1
ATOM 1604 O O . GLN A 1 201 ? 47.380 1.606 -60.151 1.00 42.00 201 GLN A O 1
ATOM 1609 N N . LYS A 1 202 ? 45.5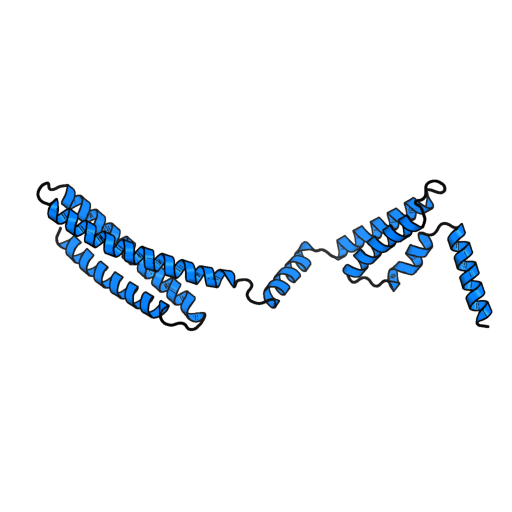39 1.929 -58.907 1.00 40.03 202 LYS A N 1
ATOM 1610 C CA . LYS A 1 202 ? 45.913 0.979 -57.851 1.00 40.03 202 LYS A CA 1
ATOM 1611 C C . LYS A 1 202 ? 45.913 -0.471 -58.344 1.00 40.03 202 LYS A C 1
ATOM 1613 O O . LYS A 1 202 ? 46.757 -1.250 -57.919 1.00 40.03 202 LYS A O 1
ATOM 1618 N N . VAL A 1 203 ? 45.005 -0.807 -59.263 1.00 42.19 203 VAL A N 1
ATOM 1619 C CA . VAL A 1 203 ? 44.959 -2.115 -59.939 1.00 42.19 203 VAL A CA 1
ATOM 1620 C C . VAL A 1 203 ? 46.097 -2.253 -60.955 1.00 42.19 203 VAL A C 1
ATOM 1622 O O . VAL A 1 203 ? 46.715 -3.308 -61.026 1.00 42.19 203 VAL A O 1
ATOM 1625 N N . LEU A 1 204 ? 46.436 -1.184 -61.685 1.00 39.09 204 LEU A N 1
ATOM 1626 C CA . LEU A 1 204 ? 47.550 -1.188 -62.641 1.00 39.09 204 LEU A CA 1
ATOM 1627 C C . LEU A 1 204 ? 48.933 -1.252 -61.965 1.00 39.09 204 LEU A C 1
ATOM 1629 O O . LEU A 1 204 ? 49.875 -1.731 -62.575 1.00 39.09 204 LEU A O 1
ATOM 1633 N N . MET A 1 205 ? 49.060 -0.772 -60.722 1.00 41.44 205 MET A N 1
ATOM 1634 C CA . MET A 1 205 ? 50.282 -0.880 -59.905 1.00 41.44 205 MET A CA 1
ATOM 1635 C C . MET A 1 205 ? 50.459 -2.252 -59.232 1.00 41.44 205 MET A C 1
ATOM 1637 O O . MET A 1 205 ? 51.506 -2.501 -58.638 1.00 41.44 205 MET A O 1
ATOM 1641 N N . MET A 1 206 ? 49.432 -3.107 -59.266 1.00 43.44 206 MET A N 1
ATOM 1642 C CA . MET A 1 206 ? 49.454 -4.472 -58.722 1.00 43.44 206 MET A CA 1
ATOM 1643 C C . MET A 1 206 ? 49.615 -5.556 -59.806 1.00 43.44 206 MET A C 1
ATOM 1645 O O . MET A 1 206 ? 49.628 -6.739 -59.465 1.00 43.44 206 MET A O 1
ATOM 1649 N N . LEU A 1 207 ? 49.744 -5.162 -61.080 1.00 40.47 207 LEU A N 1
ATOM 1650 C CA . LEU A 1 207 ? 50.111 -6.007 -62.226 1.00 40.47 207 LEU A CA 1
ATOM 1651 C C . LEU A 1 207 ? 51.559 -5.725 -62.639 1.00 40.47 207 LEU A C 1
ATOM 1653 O O . LEU A 1 207 ? 52.238 -6.697 -63.037 1.00 40.47 207 LEU A O 1
#

Foldseek 3Di:
DVVLVVVLVVLVVQLVVLLVVLVVLVVPPDDPVCLVVNVVSLVVNVVSLVVNVVSLVVVLVVLVVDPVNPVVSVVSVVVNVVSVVSNVVSNVVSVVVVVVVVVCPPVDPVVVVVVVVVCCVVPVPLVVVLVVLVVVLVVLLVCQAVPPPPHPDPVVSVVVNVVSVVVVVVSVDDCPPCPPVSVLSNDPPVVNVVVVVVVVVVVVVVD

Radius of gyration: 38.53 Å; chains: 1; bounding box: 75×42×98 Å

Organism: Nephila pilipes (NCBI:txid299642)

pLDDT: mean 75.64, std 16.6, range [39.09, 97.5]